Protein AF-A0A0F7TE91-F1 (afdb_monomer)

Solvent-accessible surface area (backbone atoms only — not comparable to full-atom values): 20669 Å² total; per-residue (Å²): 133,80,78,92,79,79,77,58,68,70,60,52,59,62,61,73,51,78,62,25,33,37,38,42,58,50,79,53,79,57,99,53,37,64,63,51,43,54,35,50,55,49,11,37,59,73,51,72,50,37,36,36,38,40,23,52,74,41,53,42,76,79,61,100,66,89,76,54,94,51,52,47,79,40,74,95,70,63,60,76,68,51,47,65,61,32,59,30,38,37,28,30,22,49,69,68,60,48,51,46,35,35,50,53,21,26,8,40,41,23,36,20,82,62,86,65,9,55,57,47,13,48,53,36,28,74,71,39,22,16,38,74,48,43,47,52,95,72,62,45,30,68,60,50,15,52,43,52,53,53,23,65,34,69,68,22,34,52,40,10,34,53,49,7,55,53,55,67,70,52,59,64,65,60,52,50,51,51,52,53,54,74,72,46,66,59,82,65,40,31,7,72,87,47,68,92,38,59,34,47,29,27,37,64,99,55,92,51,30,30,21,64,69,58,50,54,53,33,40,75,70,72,74,42,60,78,87,46,49,43,77,53,70,76,71,84,78,79,80,77,80,58,31,61,29,45,65,51,5,43,52,50,29,51,53,54,46,52,69,72,52,82,80,72,74,86,76,45,63,73,58,50,54,52,53,54,45,58,62,70,76,48,92,65,97,63,100,74,64,82,58,67,65,58,55,61,59,64,74,58,81,82,68,79,91,81,80,73,56,59,72,44,47,35,43,47,28,29,29,43,1,50,59,34,35,56,50,78,79,72,50,87,81,71,73,84,80,79,88,65,87,44,66,75,51,27,55,50,51,37,51,53,43,50,51,50,53,61,53,51,51,71,76,57,72,134

InterPro domains:
  IPR002213 UDP-glucuronosyl/UDP-glucosyltransferase [cd03784] (2-183)
  IPR010610 Erythromycin biosynthesis protein CIII-like, C-terminal domain [PF06722] (66-155)
  IPR050426 Glycosyltransferase 28 [PTHR48050] (3-188)

Foldseek 3Di:
DDDDDDDDPVVVVLLVDDAAEEEEAAQDADPDLPVVLVQQQLLCVLLVGAYEYECHNNNNPVDPDPRDPSYHYDYDDDLLVSLLSHQAYEYQQDPVNLLSNLLSLHQYAHAHADDCRQVSQVVCCVLLLFNHHHHNVRDGSNVSSVRVVSNNDPSNSVSSNVSSVVSVPDPPVVVVVVVVVVPDPLVLQAAPVHRPDGFFKDFAPDPGTHHPVRVVVCVVVVNDDPVRMDTRDSDDDPPCPAALALVSLLVVLVVVVVVVPPDDPPPVVVVVVVVVCVVVVDPDDDPDDPPVVVVVVVVVVPDDDPPDVSVFSSLQSSLVNLLNNVVVVPDPDRDDQDDDPDDVSSVVSSVVSVVVVVVVCVVDPD

Nearest PDB structures (foldseek):
  2iya-assembly2_B  TM=8.385E-01  e=4.483E-09  Streptomyces antibioticus
  3otg-assembly1_A  TM=8.453E-01  e=1.157E-08  Micromonospora echinospora
  7vm0-assembly1_A  TM=8.550E-01  e=1.808E-08  Bacillus subtilis
  3iaa-assembly1_A  TM=7.898E-01  e=4.414E-08  Micromonospora echinospora
  6kqw-assembly1_A  TM=8.738E-01  e=4.110E-07  Bacillus subtilis subsp. subtilis str. 168

Radius of gyration: 29.03 Å; Cα contacts (8 Å, |Δi|>4): 473; chains: 1; bounding box: 63×60×70 Å

Sequence (366 aa):
MSSPYTPPPELEEFLNGPPPIYIGFGSIIVDDPKKLTLLLLEAVNLAGVRAIISHGWGELGSEDFVIPPNVHFIGSCPHDWIFEKVSCVVHHGGAGTTAAAMACGKPSIIVPFFGDQPFWGEMIAEIGAGPKPIPFKKLTAPDLAAAIGAALEPDIKQRAKELGEQIRNESGVDAGVTSFHHHLEHSNLSCGIVSSLPAAWKIRGTGIQIGSCGVALLVNRGLLSTDKIELLRPQKYDLNIGPRDPFSGMVFAFIDSAAEIGGGLSHFGASTQGLFRSIFEKGSVHSGKRSAFASSMKGIGKASVNVVRAPIDIAFAFTQGLHNAPKLWGDQHVELPETVEGIPTGLKAASKDLEQLLASRKIYPA

Structure (mmCIF, N/CA/C/O backbone):
data_AF-A0A0F7TE91-F1
#
_entry.id   AF-A0A0F7TE91-F1
#
loop_
_atom_site.group_PDB
_atom_site.id
_atom_site.type_symbol
_atom_site.label_atom_id
_atom_site.label_alt_id
_atom_site.label_comp_id
_atom_site.label_asym_id
_atom_site.label_entity_id
_atom_site.label_seq_id
_atom_site.pdbx_PDB_ins_code
_atom_site.Cartn_x
_atom_site.Cartn_y
_atom_site.Cartn_z
_atom_site.occupancy
_atom_site.B_iso_or_equiv
_atom_site.auth_seq_id
_atom_site.auth_comp_id
_atom_site.auth_asym_id
_atom_site.auth_atom_id
_atom_site.pdbx_PDB_model_num
ATOM 1 N N . MET A 1 1 ? -4.850 -12.192 -11.591 1.00 42.28 1 MET A N 1
ATOM 2 C CA . MET A 1 1 ? -5.449 -12.882 -10.431 1.00 42.28 1 MET A CA 1
ATOM 3 C C . MET A 1 1 ? -4.362 -13.737 -9.814 1.00 42.28 1 MET A C 1
ATOM 5 O O . MET A 1 1 ? -3.742 -14.504 -10.542 1.00 42.28 1 MET A O 1
ATOM 9 N N . SER A 1 2 ? -4.042 -13.500 -8.545 1.00 48.12 2 SER A N 1
ATOM 10 C CA . SER A 1 2 ? -3.054 -14.272 -7.788 1.00 48.12 2 SER A CA 1
ATOM 11 C C . SER A 1 2 ? -3.476 -15.746 -7.683 1.00 48.12 2 SER A C 1
ATOM 13 O O . SER A 1 2 ? -4.648 -16.086 -7.856 1.00 48.12 2 SER A O 1
ATOM 15 N N . SER A 1 3 ? -2.503 -16.635 -7.467 1.00 56.75 3 SER A N 1
ATOM 16 C CA . SER A 1 3 ? -2.739 -18.063 -7.227 1.00 56.75 3 SER A CA 1
ATOM 17 C C . SER A 1 3 ? -3.749 -18.280 -6.090 1.00 56.75 3 SER A C 1
ATOM 19 O O . SER A 1 3 ? -3.777 -17.472 -5.160 1.00 56.75 3 SER A O 1
ATOM 21 N N . PRO A 1 4 ? -4.549 -19.364 -6.111 1.00 77.94 4 PRO A N 1
ATOM 22 C CA . PRO A 1 4 ? -5.506 -19.639 -5.045 1.00 77.94 4 PRO A CA 1
ATOM 23 C C . PRO A 1 4 ? -4.787 -19.733 -3.692 1.00 77.94 4 PRO A C 1
ATOM 25 O O . PRO A 1 4 ? -3.932 -20.594 -3.487 1.00 77.94 4 PRO A O 1
ATOM 28 N N . TYR A 1 5 ? -5.122 -18.821 -2.779 1.00 87.19 5 TYR A N 1
ATOM 29 C CA . TYR A 1 5 ? -4.623 -18.819 -1.408 1.00 87.19 5 TYR A CA 1
ATOM 30 C C . TYR A 1 5 ? -5.540 -19.663 -0.525 1.00 87.19 5 TYR A C 1
ATOM 32 O O . TYR A 1 5 ? -6.756 -19.476 -0.532 1.00 87.19 5 TYR A O 1
ATOM 40 N N . THR A 1 6 ? -4.951 -20.585 0.235 1.00 90.62 6 THR A N 1
ATOM 41 C CA . THR A 1 6 ? -5.671 -21.397 1.223 1.00 90.62 6 THR A CA 1
ATOM 42 C C . THR A 1 6 ? -5.363 -20.840 2.614 1.00 90.62 6 THR A C 1
ATOM 44 O O . THR A 1 6 ? -4.211 -20.944 3.041 1.00 90.62 6 THR A O 1
ATOM 47 N N . PRO A 1 7 ? -6.330 -20.209 3.306 1.00 91.25 7 PRO A N 1
ATOM 48 C CA . PRO A 1 7 ? -6.097 -19.686 4.646 1.00 91.25 7 PRO A CA 1
ATOM 49 C C . PRO A 1 7 ? -5.938 -20.822 5.669 1.00 91.25 7 PRO A C 1
ATOM 51 O O . PRO A 1 7 ? -6.533 -21.888 5.504 1.00 91.25 7 PRO A O 1
ATOM 54 N N . PRO A 1 8 ? -5.176 -20.607 6.754 1.00 92.19 8 PRO A N 1
ATOM 55 C CA . PRO A 1 8 ? -5.204 -21.501 7.907 1.00 92.19 8 PRO A CA 1
ATOM 56 C C . PRO A 1 8 ? -6.620 -21.584 8.512 1.00 92.19 8 PRO A C 1
ATOM 58 O O . PRO A 1 8 ? -7.306 -20.557 8.547 1.00 92.19 8 PRO A O 1
ATOM 61 N N . PRO A 1 9 ? -7.046 -22.745 9.051 1.00 93.94 9 PRO A N 1
ATOM 62 C CA . PRO A 1 9 ? -8.392 -22.917 9.610 1.00 93.94 9 PRO A CA 1
ATOM 63 C C . PRO A 1 9 ? -8.757 -21.891 10.691 1.00 93.94 9 PRO A C 1
ATOM 65 O O . PRO A 1 9 ? -9.880 -21.404 10.722 1.00 93.94 9 PRO A O 1
ATOM 68 N N . GLU A 1 10 ? -7.796 -21.509 11.535 1.00 93.00 10 GLU A N 1
ATOM 69 C CA . GLU A 1 10 ? -8.003 -20.529 12.612 1.00 93.00 10 GLU A CA 1
ATOM 70 C C . GLU A 1 10 ? -8.342 -19.129 12.074 1.00 93.00 10 GLU A C 1
ATOM 72 O O . GLU A 1 10 ? -9.191 -18.426 12.624 1.00 93.00 10 GLU A O 1
ATOM 77 N N . LEU A 1 11 ? -7.713 -18.732 10.961 1.00 94.69 11 LEU A N 1
ATOM 78 C CA . LEU A 1 11 ? -7.999 -17.464 10.293 1.00 94.69 11 LEU A CA 1
ATOM 79 C C . LEU A 1 11 ? -9.385 -17.500 9.643 1.00 94.69 11 LEU A C 1
ATOM 81 O O . LEU A 1 11 ? -10.128 -16.522 9.707 1.00 94.69 11 LEU A O 1
ATOM 85 N N . GLU A 1 12 ? -9.739 -18.621 9.018 1.00 93.94 12 GLU A N 1
ATOM 86 C CA . GLU A 1 12 ? -11.058 -18.808 8.415 1.00 93.94 12 GLU A CA 1
ATOM 87 C C . GLU A 1 12 ? -12.171 -18.774 9.473 1.00 93.94 12 GLU A C 1
ATOM 89 O O . GLU A 1 12 ? -13.159 -18.057 9.310 1.00 93.94 12 GLU A O 1
ATOM 94 N N . GLU A 1 13 ? -11.972 -19.450 10.607 1.00 95.00 13 GLU A N 1
ATOM 95 C CA . GLU A 1 13 ? -12.889 -19.408 11.745 1.00 95.00 13 GLU A CA 1
ATOM 96 C C . GLU A 1 13 ? -13.051 -17.983 12.290 1.00 95.00 13 GLU A C 1
ATOM 98 O O . GLU A 1 13 ? -14.176 -17.515 12.488 1.00 95.00 13 GLU A O 1
ATOM 103 N N . PHE A 1 14 ? -11.951 -17.242 12.453 1.00 96.25 14 PHE A N 1
ATOM 104 C CA . PHE A 1 14 ? -11.999 -15.853 12.905 1.00 96.25 14 PHE A CA 1
ATOM 105 C C . PHE A 1 14 ? -12.785 -14.950 11.936 1.00 96.25 14 PHE A C 1
ATOM 107 O O . PHE A 1 14 ? -13.567 -14.085 12.359 1.00 96.25 14 PHE A O 1
ATOM 114 N N . LEU A 1 15 ? -12.626 -15.162 10.629 1.00 96.19 15 LEU A N 1
ATOM 115 C CA . LEU A 1 15 ? -13.293 -14.391 9.578 1.00 96.19 15 LEU A CA 1
ATOM 116 C C . LEU A 1 15 ? -14.801 -14.670 9.460 1.00 96.19 15 LEU A C 1
ATOM 118 O O . LEU A 1 15 ? -15.504 -13.821 8.917 1.00 96.19 15 LEU A O 1
ATOM 122 N N . ASN A 1 16 ? -15.325 -15.763 10.028 1.00 94.31 16 ASN A N 1
ATOM 123 C CA . ASN A 1 16 ? -16.766 -16.069 10.019 1.00 94.31 16 ASN A CA 1
ATOM 124 C C . ASN A 1 16 ? -17.624 -15.116 10.878 1.00 94.31 16 ASN A C 1
ATOM 126 O O . ASN A 1 16 ? -18.849 -15.105 10.758 1.00 94.31 16 ASN A O 1
ATOM 130 N N . GLY A 1 17 ? -17.012 -14.319 11.758 1.00 93.88 17 GLY A N 1
ATOM 131 C CA . GLY A 1 17 ? -17.716 -13.283 12.527 1.00 93.88 17 GLY A CA 1
ATOM 132 C C . GLY A 1 17 ? -17.836 -11.921 11.806 1.00 93.88 17 GLY A C 1
ATOM 133 O O . GLY A 1 17 ? -17.535 -11.802 10.620 1.00 93.88 17 GLY A O 1
ATOM 134 N N . PRO A 1 18 ? -18.205 -10.839 12.526 1.00 95.75 18 PRO A N 1
ATOM 135 C CA . PRO A 1 18 ? -18.288 -9.483 11.962 1.0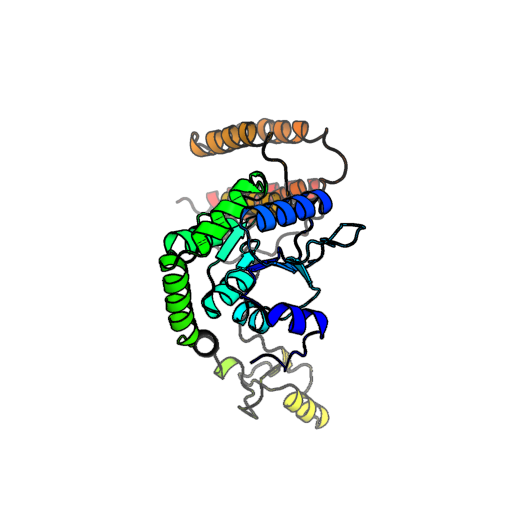0 95.75 18 PRO A CA 1
ATOM 136 C C . PRO A 1 18 ? -16.956 -8.989 11.361 1.00 95.75 18 PRO A C 1
ATOM 138 O O . PRO A 1 18 ? -15.942 -9.098 12.047 1.00 95.75 18 PRO A O 1
ATOM 141 N N . PRO A 1 19 ? -16.901 -8.408 10.150 1.00 97.19 19 PRO A N 1
ATOM 142 C CA . PRO A 1 19 ? -15.636 -8.100 9.470 1.00 97.19 19 PRO A CA 1
ATOM 143 C C . PRO A 1 19 ? -14.613 -7.370 10.366 1.00 97.19 19 PRO A C 1
ATOM 145 O O . PRO A 1 19 ? -14.941 -6.306 10.899 1.00 97.19 19 PRO A O 1
ATOM 148 N N . PRO A 1 20 ? -13.404 -7.928 10.578 1.00 98.31 20 PRO A N 1
ATOM 149 C CA . PRO A 1 20 ? -12.374 -7.278 11.382 1.00 98.31 20 PRO A CA 1
ATOM 150 C C . PRO A 1 20 ? -11.711 -6.133 10.607 1.00 98.31 20 PRO A C 1
ATOM 152 O O . PRO A 1 20 ? -11.866 -6.024 9.393 1.00 98.31 20 PRO A O 1
ATOM 155 N N . ILE A 1 21 ? -10.923 -5.305 11.288 1.00 98.50 21 ILE A N 1
ATOM 156 C CA . ILE A 1 21 ? -9.956 -4.401 10.652 1.00 98.50 21 ILE A CA 1
ATOM 157 C C . ILE A 1 21 ? -8.644 -5.145 10.383 1.00 98.50 21 ILE A C 1
ATOM 159 O O . ILE A 1 21 ? -8.313 -6.088 11.098 1.00 98.50 21 ILE A O 1
ATOM 163 N N . TYR A 1 22 ? -7.874 -4.719 9.387 1.00 98.38 22 TYR A N 1
ATOM 164 C CA . TYR A 1 22 ? -6.497 -5.184 9.193 1.00 98.38 22 TYR A CA 1
ATOM 165 C C . TYR A 1 22 ? -5.508 -4.165 9.756 1.00 98.38 22 TYR A C 1
ATOM 167 O O . TYR A 1 22 ? -5.682 -2.971 9.533 1.00 98.38 22 TYR A O 1
ATOM 175 N N . ILE A 1 23 ? -4.443 -4.620 10.413 1.00 97.25 23 ILE A N 1
ATOM 176 C CA . ILE A 1 23 ? -3.316 -3.788 10.839 1.00 97.25 23 ILE A CA 1
ATOM 177 C C . ILE A 1 23 ? -2.016 -4.434 10.360 1.00 97.25 23 ILE A C 1
ATOM 179 O O . ILE A 1 23 ? -1.704 -5.567 10.725 1.00 97.25 23 ILE A O 1
ATOM 183 N N . GLY A 1 24 ? -1.229 -3.709 9.564 1.00 93.31 24 GLY A N 1
ATOM 184 C CA . GLY A 1 24 ? 0.063 -4.202 9.095 1.00 93.31 24 GLY A CA 1
ATOM 185 C C . GLY A 1 24 ? 0.999 -3.100 8.611 1.00 93.31 24 GLY A C 1
ATOM 186 O O . GLY A 1 24 ? 0.684 -2.330 7.704 1.00 93.31 24 GLY A O 1
ATOM 187 N N . PHE A 1 25 ? 2.208 -3.065 9.170 1.00 90.06 25 PHE A N 1
ATOM 188 C CA . PHE A 1 25 ? 3.232 -2.074 8.821 1.00 90.06 25 PHE A CA 1
ATOM 189 C C . PHE A 1 25 ? 4.301 -2.610 7.854 1.00 90.06 25 PHE A C 1
ATOM 191 O O . PHE A 1 25 ? 5.269 -1.918 7.566 1.00 90.06 25 PHE A O 1
ATOM 198 N N . GLY A 1 26 ? 4.099 -3.797 7.272 1.00 78.56 26 GLY A N 1
ATOM 199 C CA . GLY A 1 26 ? 5.016 -4.384 6.289 1.00 78.56 26 GLY A CA 1
ATOM 200 C C . GLY A 1 26 ? 6.371 -4.764 6.894 1.00 78.56 26 GLY A C 1
ATOM 201 O O . GLY A 1 26 ? 6.442 -5.245 8.023 1.00 78.56 26 GLY A O 1
ATOM 202 N N . SER A 1 27 ? 7.450 -4.556 6.136 1.00 66.56 27 SER A N 1
ATOM 203 C CA . SER A 1 27 ? 8.827 -4.882 6.547 1.00 66.56 27 SER A CA 1
ATOM 204 C C . SER A 1 27 ? 9.496 -3.792 7.395 1.00 66.56 27 SER A C 1
ATOM 206 O O . SER A 1 27 ? 10.722 -3.723 7.451 1.00 66.56 27 SER A O 1
ATOM 208 N N . ILE A 1 28 ? 8.719 -2.902 8.017 1.00 69.31 28 ILE A N 1
ATOM 209 C CA . ILE A 1 28 ? 9.275 -1.838 8.853 1.00 69.31 28 ILE A CA 1
ATOM 210 C C . ILE A 1 28 ? 9.808 -2.442 10.151 1.00 69.31 28 ILE A C 1
ATOM 212 O O . ILE A 1 28 ? 9.070 -3.074 10.905 1.00 69.31 28 ILE A O 1
ATOM 216 N N . ILE A 1 29 ? 11.095 -2.212 10.404 1.00 70.25 29 ILE A N 1
ATOM 217 C CA . ILE A 1 29 ? 11.744 -2.541 11.670 1.00 70.25 29 ILE A CA 1
ATOM 218 C C . ILE A 1 29 ? 11.432 -1.411 12.647 1.00 70.25 29 ILE A C 1
ATOM 220 O O . ILE A 1 29 ? 11.657 -0.237 12.349 1.00 70.25 29 ILE A O 1
ATOM 224 N N . VAL A 1 30 ? 10.883 -1.775 13.800 1.00 73.38 30 VAL A N 1
ATOM 225 C CA . VAL A 1 30 ? 10.514 -0.845 14.867 1.00 73.38 30 VAL A CA 1
ATOM 226 C C . VAL A 1 30 ? 11.418 -1.110 16.062 1.00 73.38 30 VAL A C 1
ATOM 228 O O . VAL A 1 30 ? 11.644 -2.267 16.403 1.00 73.38 30 VAL A O 1
ATOM 231 N N . ASP A 1 31 ? 11.907 -0.048 16.704 1.00 77.50 31 ASP A N 1
ATOM 232 C CA . ASP A 1 31 ? 12.842 -0.155 17.835 1.00 77.50 31 ASP A CA 1
ATOM 233 C C . ASP A 1 31 ? 12.254 -0.933 19.028 1.00 77.50 31 ASP A C 1
ATOM 235 O O . ASP A 1 31 ? 12.970 -1.661 19.711 1.00 77.50 31 ASP A O 1
ATOM 239 N N . ASP A 1 32 ? 10.949 -0.777 19.282 1.00 83.12 32 ASP A N 1
ATOM 240 C CA . ASP A 1 32 ? 10.226 -1.437 20.375 1.00 83.12 32 ASP A CA 1
ATOM 241 C C . ASP A 1 32 ? 8.915 -2.077 19.864 1.00 83.12 32 ASP A C 1
ATOM 243 O O . ASP A 1 32 ? 7.843 -1.452 19.904 1.00 83.12 32 ASP A O 1
ATOM 247 N N . PRO A 1 33 ? 8.976 -3.322 19.351 1.00 83.62 33 PRO A N 1
ATOM 248 C CA . PRO A 1 33 ? 7.805 -4.024 18.827 1.00 83.62 33 PRO A CA 1
ATOM 249 C C . PRO A 1 33 ? 6.795 -4.384 19.926 1.00 83.62 33 PRO A C 1
ATOM 251 O O . PRO A 1 33 ? 5.596 -4.476 19.649 1.00 83.62 33 PRO A O 1
ATOM 254 N N . LYS A 1 34 ? 7.231 -4.523 21.188 1.00 84.75 34 LYS A N 1
ATOM 255 C CA . LYS A 1 34 ? 6.335 -4.816 22.319 1.00 84.75 34 LYS A CA 1
ATOM 256 C C . LYS A 1 34 ? 5.443 -3.627 22.620 1.00 84.75 34 LYS A C 1
ATOM 258 O O . LYS A 1 34 ? 4.226 -3.773 22.713 1.00 84.75 34 LYS A O 1
ATOM 263 N N . LYS A 1 35 ? 6.038 -2.438 22.732 1.00 88.31 35 LYS A N 1
ATOM 264 C CA . LYS A 1 35 ? 5.293 -1.199 22.965 1.00 88.31 35 LYS A CA 1
ATOM 265 C C . LYS A 1 35 ? 4.299 -0.933 21.842 1.00 88.31 35 LYS A C 1
ATOM 267 O O . LYS A 1 35 ? 3.172 -0.531 22.123 1.00 88.31 35 LYS A O 1
ATOM 272 N N . LEU A 1 36 ? 4.691 -1.186 20.592 1.00 90.31 36 LEU A N 1
ATOM 273 C CA . LEU A 1 36 ? 3.768 -1.086 19.466 1.00 90.31 36 LEU A CA 1
ATOM 274 C C . LEU A 1 36 ? 2.628 -2.101 19.596 1.00 90.31 36 LEU A C 1
ATOM 276 O O . LEU A 1 36 ? 1.472 -1.711 19.500 1.00 90.31 36 LEU A O 1
ATOM 280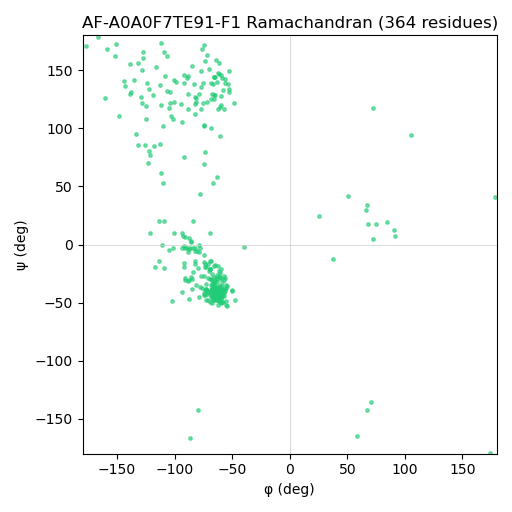 N N . THR A 1 37 ? 2.928 -3.368 19.885 1.00 90.31 37 THR A N 1
ATOM 281 C CA . THR A 1 37 ? 1.907 -4.412 20.069 1.00 90.31 37 THR A CA 1
ATOM 282 C C . THR A 1 37 ? 0.893 -4.021 21.147 1.00 90.31 37 THR A C 1
ATOM 284 O O . THR A 1 37 ? -0.306 -4.045 20.885 1.00 90.31 37 THR A O 1
ATOM 287 N N . LEU A 1 38 ? 1.348 -3.572 22.322 1.00 91.56 38 LEU A N 1
ATOM 288 C CA . LEU A 1 38 ? 0.465 -3.122 23.406 1.00 91.56 38 LEU A CA 1
ATOM 289 C C . LEU A 1 38 ? -0.414 -1.936 22.990 1.00 91.56 38 LEU A C 1
ATOM 291 O O . LEU A 1 38 ? -1.612 -1.947 23.259 1.00 91.56 38 LEU A O 1
ATOM 295 N N . LEU A 1 39 ? 0.157 -0.957 22.281 1.00 94.88 39 LEU A N 1
ATOM 296 C CA . LEU A 1 39 ? -0.587 0.185 21.749 1.00 94.88 39 LEU A CA 1
ATOM 297 C C . LEU A 1 39 ? -1.685 -0.266 20.779 1.00 94.88 39 LEU A C 1
ATOM 299 O O . LEU A 1 39 ? -2.807 0.231 20.854 1.00 94.88 39 LEU A O 1
ATOM 303 N N . LEU A 1 40 ? -1.382 -1.204 19.875 1.00 95.25 40 LEU A N 1
ATOM 304 C CA . LEU A 1 40 ? -2.361 -1.730 18.921 1.00 95.25 40 LEU A CA 1
ATOM 305 C C . LEU A 1 40 ? -3.493 -2.477 19.633 1.00 95.25 40 LEU A C 1
ATOM 307 O O . LEU A 1 40 ? -4.658 -2.242 19.322 1.00 95.25 40 LEU A O 1
ATOM 311 N N . LEU A 1 41 ? -3.164 -3.343 20.595 1.00 94.94 41 LEU A N 1
ATOM 312 C CA . LEU A 1 41 ? -4.159 -4.078 21.381 1.00 94.94 41 LEU A CA 1
ATOM 313 C C . LEU A 1 41 ? -5.070 -3.120 22.162 1.00 94.94 41 LEU A C 1
ATOM 315 O O . LEU A 1 41 ? -6.290 -3.286 22.158 1.00 94.94 41 LEU A O 1
ATOM 319 N N . GLU A 1 42 ? -4.495 -2.086 22.779 1.00 96.31 42 GLU A N 1
ATOM 320 C CA . GLU A 1 42 ? -5.246 -1.049 23.488 1.00 96.31 42 GLU A CA 1
ATOM 321 C C . GLU A 1 42 ? -6.157 -0.261 22.536 1.00 96.31 42 GLU A C 1
ATOM 323 O O . GLU A 1 42 ? -7.339 -0.089 22.826 1.00 96.31 42 GLU A O 1
ATOM 328 N N . ALA A 1 43 ? -5.654 0.157 21.371 1.00 97.94 43 ALA A N 1
ATOM 329 C CA . ALA A 1 43 ? -6.439 0.889 20.377 1.00 97.94 43 ALA A CA 1
ATOM 330 C C . ALA A 1 43 ? -7.625 0.068 19.852 1.00 97.94 43 ALA A C 1
ATOM 332 O O . ALA A 1 43 ? -8.735 0.586 19.726 1.00 97.94 43 ALA A O 1
ATOM 333 N N . VAL A 1 44 ? -7.406 -1.220 19.572 1.00 97.44 44 VAL A N 1
ATOM 334 C CA . VAL A 1 44 ? -8.455 -2.145 19.120 1.00 97.44 44 VAL A CA 1
ATOM 335 C C . VAL A 1 44 ? -9.524 -2.323 20.197 1.00 97.44 44 VAL A C 1
ATOM 337 O O . VAL A 1 44 ? -10.716 -2.299 19.886 1.00 97.44 44 VAL A O 1
ATOM 340 N N . ASN A 1 45 ? -9.110 -2.452 21.460 1.00 96.62 45 ASN A N 1
ATOM 341 C CA . ASN A 1 45 ? -10.029 -2.534 22.589 1.00 96.62 45 ASN A CA 1
ATOM 342 C C . ASN A 1 45 ? -10.848 -1.242 22.758 1.00 96.62 45 ASN A C 1
ATOM 344 O O . ASN A 1 45 ? -12.067 -1.308 22.883 1.00 96.62 45 ASN A O 1
ATOM 348 N N . LEU A 1 46 ? -10.204 -0.071 22.695 1.00 98.19 46 LEU A N 1
ATOM 349 C CA . LEU A 1 46 ? -10.871 1.235 22.776 1.00 98.19 46 LEU A CA 1
ATOM 350 C C . LEU A 1 46 ? -11.859 1.462 21.624 1.00 98.19 46 LEU A C 1
ATOM 352 O O . LEU A 1 46 ? -12.932 2.021 21.839 1.00 98.19 46 LEU A O 1
ATOM 356 N N . ALA A 1 47 ? -11.518 1.016 20.415 1.00 97.75 47 ALA A N 1
ATOM 357 C CA . ALA A 1 47 ? -12.395 1.104 19.251 1.00 97.75 47 ALA A CA 1
ATOM 358 C C . ALA A 1 47 ? -13.556 0.092 19.290 1.00 97.75 47 ALA A C 1
ATOM 360 O O . ALA A 1 47 ? -14.519 0.245 18.541 1.00 97.75 47 ALA A O 1
ATOM 361 N N . GLY A 1 48 ? -13.476 -0.949 20.129 1.00 97.12 48 GLY A N 1
ATOM 362 C CA . GLY A 1 48 ? -14.504 -1.986 20.231 1.00 97.12 48 GLY A CA 1
ATOM 363 C C . GLY A 1 48 ? -14.644 -2.839 18.965 1.00 97.12 48 GLY A C 1
ATOM 364 O O . GLY A 1 48 ? -15.737 -3.315 18.659 1.00 97.12 48 GLY A O 1
ATOM 365 N N . VAL A 1 49 ? -13.557 -3.017 18.207 1.00 97.62 49 VAL A N 1
ATOM 366 C CA . VAL A 1 49 ? -13.554 -3.751 16.930 1.00 97.62 49 VAL A CA 1
ATOM 367 C C . VAL A 1 49 ? -12.822 -5.086 17.039 1.00 97.62 49 VAL A C 1
ATOM 369 O O . VAL A 1 49 ? -12.080 -5.341 17.989 1.00 97.62 49 VAL A O 1
ATOM 372 N N . ARG A 1 50 ? -13.014 -5.950 16.038 1.00 98.19 50 ARG A N 1
ATOM 373 C CA . ARG A 1 50 ? -12.147 -7.114 15.820 1.00 98.19 50 ARG A CA 1
ATOM 374 C C . ARG A 1 50 ? -10.978 -6.712 14.929 1.00 98.19 50 ARG A C 1
ATOM 376 O O . ARG A 1 50 ? -11.179 -5.908 14.021 1.00 98.19 50 ARG A O 1
ATOM 383 N N . ALA A 1 51 ? -9.790 -7.265 15.148 1.00 98.06 51 ALA A N 1
ATOM 384 C CA . ALA A 1 51 ? -8.603 -6.919 14.373 1.00 98.06 51 ALA A CA 1
ATOM 385 C C . ALA A 1 51 ? -7.792 -8.144 13.956 1.00 98.06 51 ALA A C 1
ATOM 387 O O . ALA A 1 51 ? -7.612 -9.088 14.721 1.00 98.06 51 ALA A O 1
ATOM 388 N N . ILE A 1 52 ? -7.266 -8.081 12.740 1.00 97.25 52 ILE A N 1
ATOM 389 C CA . ILE A 1 52 ? -6.223 -8.960 12.236 1.00 97.25 52 ILE A CA 1
ATOM 390 C C . ILE A 1 52 ? -4.924 -8.167 12.235 1.00 97.25 52 ILE A C 1
ATOM 392 O O . ILE A 1 52 ? -4.852 -7.120 11.591 1.00 97.25 52 ILE A O 1
ATOM 396 N N . ILE A 1 53 ? -3.907 -8.654 12.941 1.00 94.62 53 ILE A N 1
ATOM 397 C CA . ILE A 1 53 ? -2.603 -7.990 13.036 1.00 94.62 53 ILE A CA 1
ATOM 398 C C . ILE A 1 53 ? -1.567 -8.843 12.306 1.00 94.62 53 ILE A C 1
ATOM 400 O O . ILE A 1 53 ? -1.344 -10.002 12.650 1.00 94.62 53 ILE A O 1
ATOM 404 N N . SER A 1 54 ? -0.931 -8.288 11.277 1.00 90.94 54 SER A N 1
ATOM 405 C CA . SER A 1 54 ? 0.184 -8.960 10.610 1.00 90.94 54 SER A CA 1
ATOM 406 C C . SER A 1 54 ? 1.458 -8.805 11.437 1.00 90.94 54 SER A C 1
ATOM 408 O O . SER A 1 54 ? 1.830 -7.681 11.779 1.00 90.94 54 SER A O 1
ATOM 410 N N . HIS A 1 55 ? 2.152 -9.916 11.710 1.00 77.62 55 HIS A N 1
ATOM 411 C CA . HIS A 1 55 ? 3.415 -9.916 12.463 1.00 77.62 55 HIS A CA 1
ATOM 412 C C . HIS A 1 55 ? 4.489 -9.018 11.814 1.00 77.62 55 HIS A C 1
ATOM 414 O O . HIS A 1 55 ? 5.325 -8.439 12.510 1.00 77.62 55 HIS A O 1
ATOM 420 N N . GLY A 1 56 ? 4.466 -8.881 10.480 1.00 62.47 56 GLY A N 1
ATOM 421 C CA . GLY A 1 56 ? 5.517 -8.201 9.717 1.00 62.47 56 GLY A CA 1
ATOM 422 C C . GLY A 1 56 ? 6.903 -8.839 9.913 1.00 62.47 56 GLY A C 1
ATOM 423 O O . GLY A 1 56 ? 7.023 -9.956 10.407 1.00 62.47 56 GLY A O 1
ATOM 424 N N . TRP A 1 57 ? 7.966 -8.122 9.529 1.00 49.09 57 TRP A N 1
ATOM 425 C CA . TRP A 1 57 ? 9.361 -8.518 9.823 1.00 49.09 57 TRP A CA 1
ATOM 426 C C . TRP A 1 57 ? 9.811 -8.116 11.241 1.00 49.09 57 TRP A C 1
ATOM 428 O O . TRP A 1 57 ? 10.917 -8.449 11.649 1.00 49.09 57 TRP A O 1
ATOM 438 N N . GLY A 1 58 ? 8.971 -7.381 11.977 1.00 49.75 58 GLY A N 1
ATOM 439 C CA . GLY A 1 58 ? 9.246 -6.903 13.335 1.00 49.75 58 GLY A CA 1
ATOM 440 C C . GLY A 1 58 ? 8.733 -7.820 14.447 1.00 49.75 58 GLY A C 1
ATOM 441 O O . GLY A 1 58 ? 8.706 -7.385 15.593 1.00 49.75 58 GLY A O 1
ATOM 442 N N . GLU A 1 59 ? 8.286 -9.036 14.109 1.00 58.91 59 GLU A N 1
ATOM 443 C CA . GLU A 1 59 ? 7.797 -10.051 15.055 1.00 58.91 59 GLU A CA 1
ATOM 444 C C . GLU A 1 59 ? 6.727 -9.537 16.044 1.00 58.91 59 GLU A C 1
ATOM 446 O O . GLU A 1 59 ? 6.741 -9.853 17.233 1.00 58.91 59 GLU A O 1
ATOM 451 N N . LEU A 1 60 ? 5.767 -8.733 15.572 1.00 57.56 60 LEU A N 1
ATOM 452 C CA . LEU A 1 60 ? 4.669 -8.270 16.430 1.00 57.56 60 LEU A CA 1
ATOM 453 C C . LEU A 1 60 ? 3.873 -9.472 16.954 1.00 57.56 60 LEU A C 1
ATOM 455 O O . LEU A 1 60 ? 3.281 -10.193 16.159 1.00 57.56 60 LEU A O 1
ATOM 459 N N . GLY A 1 61 ? 3.840 -9.666 18.275 1.00 55.84 61 GLY A N 1
ATOM 460 C CA . GLY A 1 61 ? 3.130 -10.782 18.909 1.00 55.84 61 GLY A CA 1
ATOM 461 C C . GLY A 1 61 ? 3.947 -12.065 19.134 1.00 55.84 61 GLY A C 1
ATOM 462 O O . GLY A 1 61 ? 3.345 -13.078 19.466 1.00 55.84 61 GLY A O 1
ATOM 463 N N . SER A 1 62 ? 5.282 -12.049 18.999 1.00 59.38 62 SER A N 1
ATOM 464 C CA . SER A 1 62 ? 6.142 -13.233 19.225 1.00 59.38 62 SER A CA 1
ATOM 465 C C . SER A 1 62 ? 6.454 -13.573 20.695 1.00 59.38 62 SER A C 1
ATOM 467 O O . SER A 1 62 ? 7.137 -14.562 20.956 1.00 59.38 62 SER A O 1
ATOM 469 N N . GLU A 1 63 ? 5.953 -12.797 21.663 1.00 60.62 63 GLU A N 1
ATOM 470 C CA . GLU A 1 63 ? 6.152 -13.038 23.104 1.00 60.62 63 GLU A CA 1
ATOM 471 C C . GLU A 1 63 ? 4.855 -13.435 23.832 1.00 60.62 63 GLU A C 1
ATOM 473 O O . GLU A 1 63 ? 3.779 -13.373 23.240 1.00 60.62 63 GLU A O 1
ATOM 478 N N . ASP A 1 64 ? 4.956 -13.804 25.122 1.00 66.25 64 ASP A N 1
ATOM 479 C CA . ASP A 1 64 ? 3.868 -14.222 26.033 1.00 66.25 64 ASP A CA 1
ATOM 480 C C . ASP A 1 64 ? 2.820 -13.112 26.307 1.00 66.25 64 ASP A C 1
ATOM 482 O O . ASP A 1 64 ? 2.582 -12.693 27.444 1.00 66.25 64 ASP A O 1
ATOM 486 N N . PHE A 1 65 ? 2.177 -12.593 25.266 1.00 73.94 65 PHE A N 1
ATOM 487 C CA . PHE A 1 65 ? 1.043 -11.690 25.384 1.00 73.94 65 PHE A CA 1
ATOM 488 C C . PHE A 1 65 ? -0.242 -12.491 25.591 1.00 73.94 65 PHE A C 1
ATOM 490 O O . PHE A 1 65 ? -0.511 -13.474 24.901 1.00 73.94 65 PHE A O 1
ATOM 497 N N . VAL A 1 66 ? -1.100 -12.020 26.496 1.00 81.00 66 V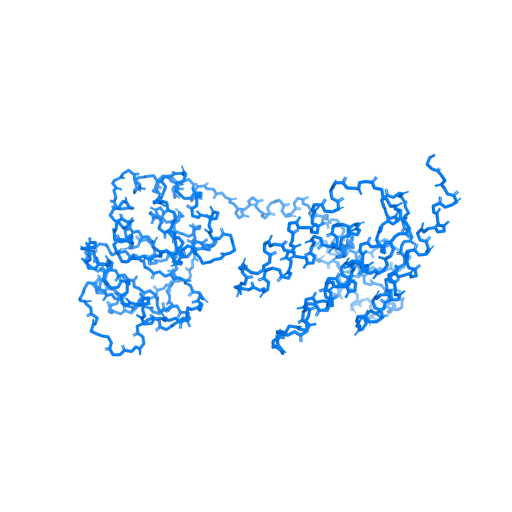AL A N 1
ATOM 498 C CA . VAL A 1 66 ? -2.490 -12.483 26.541 1.00 81.00 66 VAL A CA 1
ATOM 499 C C . VAL A 1 66 ? -3.226 -11.833 25.374 1.00 81.00 66 VAL A C 1
ATOM 501 O O . VAL A 1 66 ? -3.560 -10.649 25.427 1.00 81.00 66 VAL A O 1
ATOM 504 N N . ILE A 1 67 ? -3.438 -12.598 24.304 1.00 86.19 67 ILE A N 1
ATOM 505 C CA . ILE A 1 67 ? -4.116 -12.122 23.096 1.00 86.19 67 ILE A CA 1
ATOM 506 C C . ILE A 1 67 ? -5.628 -12.038 23.370 1.00 86.19 67 ILE A C 1
ATOM 508 O O . ILE A 1 67 ? -6.242 -13.051 23.720 1.00 86.19 67 ILE A O 1
ATOM 512 N N . PRO A 1 68 ? -6.257 -10.856 23.224 1.00 90.50 68 PRO A N 1
ATOM 513 C CA . PRO A 1 68 ? -7.703 -10.715 23.358 1.00 90.50 68 PRO A CA 1
ATOM 514 C C . PRO A 1 68 ? -8.462 -11.538 22.301 1.00 90.50 68 PRO A C 1
ATOM 516 O O . PRO A 1 68 ? -8.012 -11.618 21.160 1.00 90.50 68 PRO A O 1
ATOM 519 N N . PRO A 1 69 ? -9.658 -12.076 22.606 1.00 92.38 69 PRO A N 1
ATOM 520 C CA . PRO A 1 69 ? -10.414 -12.923 21.672 1.00 92.38 69 PRO A CA 1
ATOM 521 C C . PRO A 1 69 ? -10.887 -12.188 20.405 1.00 92.38 69 PRO A C 1
ATOM 523 O O . PRO A 1 69 ? -11.256 -12.816 19.416 1.00 92.38 69 PRO A O 1
ATOM 526 N N . ASN A 1 70 ? -10.899 -10.852 20.418 1.00 94.94 70 ASN A N 1
ATOM 527 C CA . ASN A 1 70 ? -11.202 -10.014 19.261 1.00 94.94 70 ASN A CA 1
ATOM 528 C C . ASN A 1 70 ? -9.968 -9.707 18.392 1.00 94.94 70 ASN A C 1
ATOM 530 O O . ASN A 1 70 ? -10.092 -8.934 17.443 1.00 94.94 70 ASN A O 1
ATOM 534 N N . VAL A 1 71 ? -8.801 -10.287 18.681 1.00 95.75 71 VAL A N 1
ATOM 535 C CA . VAL A 1 71 ? -7.562 -10.089 17.921 1.00 95.75 71 VAL A CA 1
ATOM 536 C C . VAL A 1 71 ? -7.041 -11.425 17.405 1.00 95.75 71 VAL A C 1
ATOM 538 O O . VAL A 1 71 ? -6.954 -12.395 18.151 1.00 95.75 71 VAL A O 1
ATOM 541 N N . HIS A 1 72 ? -6.655 -11.463 16.133 1.00 94.88 72 HIS A N 1
ATOM 542 C CA . HIS A 1 72 ? -6.004 -12.619 15.525 1.00 94.88 72 HIS A CA 1
ATOM 543 C C . HIS A 1 72 ? -4.724 -12.187 14.808 1.00 94.88 72 HIS A C 1
ATOM 545 O O . HIS A 1 72 ? -4.739 -11.275 13.980 1.00 94.88 72 HIS A O 1
ATOM 551 N N . PHE A 1 73 ? -3.602 -12.825 15.131 1.00 92.69 73 PHE A N 1
ATOM 552 C CA . PHE A 1 73 ? -2.322 -12.524 14.499 1.00 92.69 73 PHE A CA 1
ATOM 553 C C . PHE A 1 73 ? -2.089 -13.425 13.289 1.00 92.69 73 PHE A C 1
ATOM 555 O O . PHE A 1 73 ? -2.346 -14.623 13.345 1.00 92.69 73 PHE A O 1
ATOM 562 N N . ILE A 1 74 ? -1.565 -12.864 12.198 1.00 91.25 74 ILE A N 1
ATOM 563 C CA . ILE A 1 74 ? -1.290 -13.617 10.967 1.00 91.25 74 ILE A CA 1
ATOM 564 C C . ILE A 1 74 ? 0.136 -13.414 10.470 1.00 91.25 74 ILE A C 1
ATOM 566 O O . ILE A 1 74 ? 0.745 -12.360 10.669 1.00 91.25 74 ILE A O 1
ATOM 570 N N . GLY A 1 75 ? 0.672 -14.437 9.810 1.00 86.06 75 GLY A N 1
ATOM 571 C CA . GLY A 1 75 ? 1.929 -14.352 9.072 1.00 86.06 75 GLY A CA 1
ATOM 572 C C . GLY A 1 75 ? 1.746 -13.707 7.695 1.00 86.06 75 GLY A C 1
ATOM 573 O O . GLY A 1 75 ? 0.967 -12.769 7.513 1.00 86.06 75 GLY A O 1
ATOM 574 N N . SER A 1 76 ? 2.472 -14.225 6.703 1.00 84.56 76 SER A N 1
ATOM 575 C CA . SER A 1 76 ? 2.319 -13.797 5.312 1.00 84.56 76 SER A CA 1
ATOM 576 C C . SER A 1 76 ? 0.934 -14.175 4.779 1.00 84.56 76 SER A C 1
ATOM 578 O O . SER A 1 76 ? 0.542 -15.338 4.834 1.00 84.56 76 SER A O 1
ATOM 580 N N . CYS A 1 77 ? 0.202 -13.192 4.257 1.00 89.38 77 CYS A N 1
ATOM 581 C CA . CYS A 1 77 ? -1.098 -13.375 3.623 1.00 89.38 77 CYS A CA 1
ATOM 582 C C . CYS A 1 77 ? -1.214 -12.409 2.432 1.00 89.38 77 CYS A C 1
ATOM 584 O O . CYS A 1 77 ? -0.853 -11.237 2.583 1.00 89.38 77 CYS A O 1
ATOM 586 N N . PRO A 1 78 ? -1.718 -12.843 1.262 1.00 91.44 78 PRO A N 1
ATOM 587 C CA . PRO A 1 78 ? -1.921 -11.954 0.123 1.00 91.44 78 PRO A CA 1
ATOM 588 C C . PRO A 1 78 ? -2.888 -10.811 0.463 1.00 91.44 78 PRO A C 1
ATOM 590 O O . PRO A 1 78 ? -3.989 -11.048 0.969 1.00 91.44 78 PRO A O 1
ATOM 593 N N . HIS A 1 79 ? -2.465 -9.569 0.207 1.00 92.25 79 HIS A N 1
ATOM 594 C CA . HIS A 1 79 ? -3.250 -8.368 0.513 1.00 92.25 79 HIS A CA 1
ATOM 595 C C . HIS A 1 79 ? -4.551 -8.297 -0.292 1.00 92.25 79 HIS A C 1
ATOM 597 O O . HIS A 1 79 ? -5.587 -7.948 0.261 1.00 92.25 79 HIS A O 1
ATOM 603 N N . ASP A 1 80 ? -4.512 -8.680 -1.567 1.00 87.94 80 ASP A N 1
ATOM 604 C CA . ASP A 1 80 ? -5.689 -8.777 -2.434 1.00 87.94 80 ASP A CA 1
ATOM 605 C C . ASP A 1 80 ? -6.739 -9.753 -1.883 1.00 87.94 80 ASP A C 1
ATOM 607 O O . ASP A 1 80 ? -7.929 -9.478 -1.959 1.00 87.94 80 ASP A O 1
ATOM 611 N N . TRP A 1 81 ? -6.318 -10.846 -1.244 1.00 93.94 81 TRP A N 1
ATOM 612 C CA . TRP A 1 81 ? -7.242 -11.803 -0.636 1.00 93.94 81 TRP A CA 1
ATOM 613 C C . TRP A 1 81 ? -7.799 -11.345 0.718 1.00 93.94 81 TRP A C 1
ATOM 615 O O . TRP A 1 81 ? -8.997 -11.507 0.981 1.00 93.94 81 TRP A O 1
ATOM 625 N N . ILE A 1 82 ? -6.950 -10.826 1.612 1.00 95.62 82 ILE A N 1
ATOM 626 C CA . ILE A 1 82 ? -7.377 -10.473 2.977 1.00 95.62 82 ILE A CA 1
ATOM 627 C C . ILE A 1 82 ? -8.136 -9.149 3.011 1.00 95.62 82 ILE A C 1
ATOM 629 O O . ILE A 1 82 ? -9.110 -9.030 3.754 1.00 95.62 82 ILE A O 1
ATOM 633 N N . PHE A 1 83 ? -7.755 -8.167 2.188 1.00 96.81 83 PHE A N 1
ATOM 634 C CA . PHE A 1 83 ? -8.395 -6.853 2.211 1.00 96.81 83 PHE A CA 1
ATOM 635 C C . PHE A 1 83 ? -9.862 -6.922 1.799 1.00 96.81 83 PHE A C 1
ATOM 637 O O . PHE A 1 83 ? -10.683 -6.204 2.364 1.00 96.81 83 PHE A O 1
ATOM 644 N N . GLU A 1 84 ? -10.245 -7.850 0.923 1.00 95.38 84 GLU A N 1
ATOM 645 C CA . GLU A 1 84 ? -11.651 -8.107 0.597 1.00 95.38 84 GLU A CA 1
ATOM 646 C C . GLU A 1 84 ? -12.507 -8.443 1.831 1.00 95.38 84 GLU A C 1
ATOM 648 O O . GLU A 1 84 ? -13.689 -8.093 1.865 1.00 95.38 84 GLU A O 1
ATOM 653 N N . LYS A 1 85 ? -11.909 -9.038 2.871 1.00 96.69 85 LYS A N 1
ATOM 654 C CA . LYS A 1 85 ? -12.596 -9.624 4.036 1.00 96.69 85 LYS A CA 1
ATOM 655 C C . LYS A 1 85 ? -12.574 -8.738 5.284 1.00 96.69 85 LYS A C 1
ATOM 657 O O . LYS A 1 85 ? -13.187 -9.087 6.289 1.00 96.69 85 LYS A O 1
ATOM 662 N N . VAL A 1 86 ? -11.905 -7.587 5.221 1.00 98.25 86 VAL A N 1
ATOM 663 C CA . VAL A 1 86 ? -11.818 -6.625 6.334 1.00 98.25 86 VAL A CA 1
ATOM 664 C C . VAL A 1 86 ? -12.672 -5.383 6.093 1.00 98.25 86 VAL A C 1
ATOM 666 O O . VAL A 1 86 ? -13.081 -5.098 4.962 1.00 98.25 86 VAL A O 1
ATOM 669 N N . SER A 1 87 ? -12.962 -4.637 7.160 1.00 97.94 87 SER A N 1
ATOM 670 C CA . SER A 1 87 ? -13.760 -3.407 7.116 1.00 97.94 87 SER A CA 1
ATOM 671 C C . SER A 1 87 ? -12.943 -2.142 6.840 1.00 97.94 87 SER A C 1
ATOM 673 O O . SER A 1 87 ? -13.479 -1.205 6.256 1.00 97.94 87 SER A O 1
ATOM 675 N N . CYS A 1 88 ? -11.676 -2.102 7.256 1.00 98.12 88 CYS A N 1
ATOM 676 C CA . CYS A 1 88 ? -10.704 -1.055 6.927 1.00 98.12 88 CYS A CA 1
ATOM 677 C C . CYS A 1 88 ? -9.270 -1.583 7.116 1.00 98.12 88 CYS A C 1
ATOM 679 O O . CYS A 1 88 ? -9.071 -2.670 7.672 1.00 98.12 88 CYS A O 1
ATOM 681 N N . VAL A 1 89 ? -8.282 -0.827 6.636 1.00 98.50 89 VAL A N 1
ATOM 682 C CA . VAL A 1 89 ? -6.863 -1.206 6.633 1.00 98.50 89 VAL A CA 1
ATOM 683 C C . VAL A 1 89 ? -6.035 -0.126 7.330 1.00 98.50 89 VAL A C 1
ATOM 685 O O . VAL A 1 89 ? -5.974 1.011 6.875 1.00 98.50 89 VAL A O 1
ATOM 688 N N . VAL A 1 90 ? -5.344 -0.477 8.410 1.00 98.38 90 VAL A N 1
ATOM 689 C CA . VAL A 1 90 ? -4.303 0.343 9.038 1.00 98.38 90 VAL A CA 1
ATOM 690 C C . VAL A 1 90 ? -2.956 -0.101 8.486 1.00 98.38 90 VAL A C 1
ATOM 692 O O . VAL A 1 90 ? -2.575 -1.267 8.621 1.00 98.38 90 VAL A O 1
ATOM 695 N N . HIS A 1 91 ? -2.218 0.812 7.862 1.00 96.75 91 HIS A N 1
ATOM 696 C CA . HIS A 1 91 ? -0.906 0.493 7.308 1.00 96.75 91 HIS A CA 1
ATOM 697 C C . HIS A 1 91 ? 0.033 1.694 7.280 1.00 96.75 91 HIS A C 1
ATOM 699 O O . HIS A 1 91 ? -0.339 2.831 7.548 1.00 96.75 91 HIS A O 1
ATOM 705 N N . HIS A 1 92 ? 1.290 1.434 6.937 1.00 94.19 92 HIS A N 1
ATOM 706 C CA . HIS A 1 92 ? 2.347 2.440 6.937 1.00 94.19 92 HIS A CA 1
ATOM 707 C C . HIS A 1 92 ? 2.274 3.444 5.777 1.00 94.19 92 HIS A C 1
ATOM 709 O O . HIS A 1 92 ? 3.037 4.394 5.766 1.00 94.19 92 HIS A O 1
ATOM 715 N N . GLY A 1 93 ? 1.401 3.237 4.786 1.00 94.00 93 GLY A N 1
ATOM 716 C CA . GLY A 1 93 ? 1.304 4.107 3.605 1.00 94.00 93 GLY A CA 1
ATOM 717 C C . GLY A 1 93 ? 2.271 3.812 2.456 1.00 94.00 93 GLY A C 1
ATOM 718 O O . GLY A 1 93 ? 2.493 4.691 1.636 1.00 94.00 93 GLY A O 1
ATOM 719 N N . GLY A 1 94 ? 2.860 2.615 2.360 1.00 90.00 94 GLY A N 1
ATOM 720 C CA . GLY A 1 94 ? 3.653 2.247 1.180 1.00 90.00 94 GLY A CA 1
ATOM 721 C C . GLY A 1 94 ? 2.783 2.127 -0.076 1.00 90.00 94 GLY A C 1
ATOM 722 O O . GLY A 1 94 ? 1.704 1.534 -0.010 1.00 90.00 94 GLY A O 1
ATOM 723 N N . ALA A 1 95 ? 3.271 2.638 -1.214 1.00 90.31 95 ALA A N 1
ATOM 724 C CA . ALA A 1 95 ? 2.511 2.780 -2.463 1.00 90.31 95 ALA A CA 1
ATOM 725 C C . ALA A 1 95 ? 1.726 1.518 -2.871 1.00 90.31 95 ALA A C 1
ATOM 727 O O . ALA A 1 95 ? 0.533 1.594 -3.154 1.00 90.31 95 ALA A O 1
ATOM 728 N N . GLY A 1 96 ? 2.364 0.341 -2.839 1.00 90.88 96 GLY A N 1
ATOM 729 C CA . GLY A 1 96 ? 1.715 -0.924 -3.204 1.00 90.88 96 GLY A CA 1
ATOM 730 C C . GLY A 1 96 ? 0.587 -1.337 -2.252 1.00 90.88 96 GLY A C 1
ATOM 731 O O . GLY A 1 96 ? -0.467 -1.780 -2.700 1.00 90.88 96 GLY A O 1
ATOM 732 N N . THR A 1 97 ? 0.770 -1.155 -0.942 1.00 93.31 97 THR A N 1
ATOM 733 C CA . THR A 1 97 ? -0.263 -1.473 0.060 1.00 93.31 97 THR A CA 1
ATOM 734 C C . THR A 1 97 ? -1.423 -0.485 -0.014 1.00 93.31 97 THR A C 1
ATOM 736 O O . THR A 1 97 ? -2.575 -0.907 0.043 1.00 93.31 97 THR A O 1
ATOM 739 N N . THR A 1 98 ? -1.129 0.809 -0.198 1.00 95.19 98 THR A N 1
ATOM 740 C CA . THR A 1 98 ? -2.143 1.850 -0.420 1.00 95.19 98 THR A CA 1
ATOM 741 C C . THR A 1 98 ? -2.974 1.531 -1.660 1.00 95.19 98 THR A C 1
ATOM 743 O O . THR A 1 98 ? -4.200 1.488 -1.584 1.00 95.19 98 THR A O 1
ATOM 746 N N . ALA A 1 99 ? -2.317 1.224 -2.783 1.00 93.56 99 ALA A N 1
ATOM 747 C CA . ALA A 1 99 ? -2.990 0.856 -4.023 1.00 93.56 99 ALA A CA 1
ATOM 748 C C . ALA A 1 99 ? -3.854 -0.403 -3.854 1.00 93.56 99 ALA A C 1
ATOM 750 O O . ALA A 1 99 ? -4.994 -0.416 -4.305 1.00 93.56 99 ALA A O 1
ATOM 751 N N 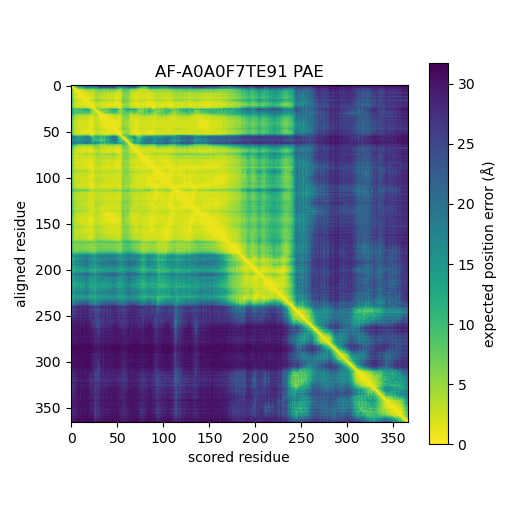. ALA A 1 100 ? -3.360 -1.433 -3.158 1.00 94.81 100 ALA A N 1
ATOM 752 C CA . ALA A 1 100 ? -4.122 -2.656 -2.904 1.00 94.81 100 ALA A CA 1
ATOM 753 C C . ALA A 1 100 ? -5.374 -2.406 -2.044 1.00 94.81 100 ALA A C 1
ATOM 755 O O . ALA A 1 100 ? -6.452 -2.905 -2.371 1.00 94.81 100 ALA A O 1
ATOM 756 N N . ALA A 1 101 ? -5.261 -1.616 -0.969 1.00 96.75 101 ALA A N 1
ATOM 757 C CA . ALA A 1 101 ? -6.395 -1.276 -0.110 1.00 96.75 101 ALA A CA 1
ATOM 758 C C . ALA A 1 101 ? -7.464 -0.479 -0.875 1.00 96.75 101 ALA A C 1
ATOM 760 O O . ALA A 1 101 ? -8.649 -0.821 -0.820 1.00 96.75 101 ALA A O 1
ATOM 761 N N . MET A 1 102 ? -7.039 0.517 -1.661 1.00 96.00 102 MET A N 1
ATOM 762 C CA . MET A 1 102 ? -7.941 1.311 -2.498 1.00 96.00 102 MET A CA 1
ATOM 763 C C . MET A 1 102 ? -8.581 0.473 -3.602 1.00 96.00 102 MET A C 1
ATOM 765 O O . MET A 1 102 ? -9.792 0.536 -3.778 1.00 96.00 102 MET A O 1
ATOM 769 N N . ALA A 1 103 ? -7.819 -0.389 -4.280 1.00 94.94 103 ALA A N 1
ATOM 770 C CA . ALA A 1 103 ? -8.349 -1.312 -5.283 1.00 94.94 103 ALA A CA 1
ATOM 771 C C . ALA A 1 103 ? -9.371 -2.301 -4.696 1.00 94.94 103 ALA A C 1
ATOM 773 O O . ALA A 1 103 ? -10.274 -2.729 -5.409 1.00 94.94 103 ALA A O 1
ATOM 774 N N . CYS A 1 104 ? -9.284 -2.631 -3.402 1.00 96.81 104 CYS A N 1
ATOM 775 C CA . CYS A 1 104 ? -10.287 -3.426 -2.680 1.00 96.81 104 CYS A CA 1
ATOM 776 C C . CYS A 1 104 ? -11.467 -2.589 -2.148 1.00 96.81 104 CYS A C 1
ATOM 778 O O . CYS A 1 104 ? -12.401 -3.136 -1.560 1.00 96.81 104 CYS A O 1
ATOM 780 N N . GLY A 1 105 ? -11.438 -1.268 -2.339 1.00 97.44 105 GLY A N 1
ATOM 781 C CA . GLY A 1 105 ? -12.451 -0.330 -1.864 1.00 97.44 105 GLY A CA 1
ATOM 782 C C . GLY A 1 105 ? -12.512 -0.208 -0.343 1.00 97.44 105 GLY A C 1
ATOM 783 O O . GLY A 1 105 ? -13.600 -0.088 0.220 1.00 97.44 105 GLY A O 1
ATOM 784 N N . LYS A 1 106 ? -11.368 -0.322 0.340 1.00 98.06 106 LYS A N 1
ATOM 785 C CA . LYS A 1 106 ? -11.297 -0.337 1.806 1.00 98.06 106 LYS A CA 1
ATOM 786 C C . LYS A 1 106 ? -10.797 0.998 2.335 1.00 98.06 106 LYS A C 1
ATOM 788 O O . LYS A 1 106 ? -9.766 1.455 1.855 1.00 98.06 106 LYS A O 1
ATOM 793 N N . PRO A 1 107 ? -11.465 1.600 3.336 1.00 98.50 107 PRO A N 1
ATOM 794 C CA . PRO A 1 107 ? -10.919 2.7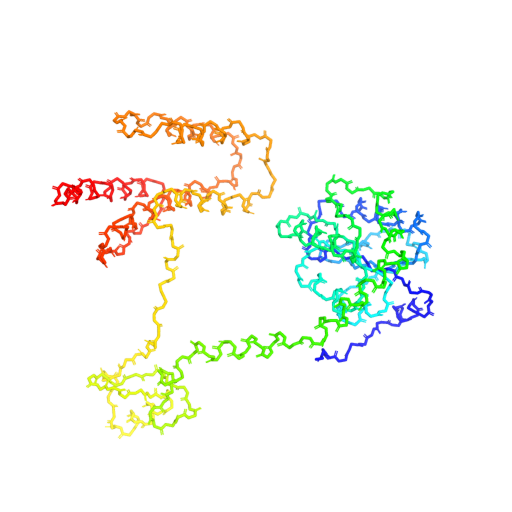52 4.035 1.00 98.50 107 PRO A CA 1
ATOM 795 C C . PRO A 1 107 ? -9.515 2.474 4.566 1.00 98.50 107 PRO A C 1
ATOM 797 O O . PRO A 1 107 ? -9.279 1.399 5.129 1.00 98.50 107 PRO A O 1
ATOM 800 N N . SER A 1 108 ? -8.616 3.445 4.425 1.00 98.06 108 SER A N 1
ATOM 801 C CA . SER A 1 108 ? -7.215 3.305 4.832 1.00 98.06 108 SER A CA 1
ATOM 802 C C . SER A 1 108 ? -6.823 4.313 5.903 1.00 98.06 108 SER A C 1
ATOM 804 O O . SER A 1 108 ? -7.000 5.514 5.737 1.00 98.06 108 SER A O 1
ATOM 806 N N . ILE A 1 109 ? -6.227 3.827 6.988 1.00 98.62 109 ILE A N 1
ATOM 807 C CA . ILE A 1 109 ? -5.623 4.643 8.043 1.00 98.62 109 ILE A CA 1
ATOM 808 C C . ILE A 1 109 ? -4.113 4.558 7.876 1.00 98.62 109 ILE A C 1
ATOM 810 O O . ILE A 1 109 ? -3.528 3.476 7.982 1.00 98.62 109 ILE A O 1
ATOM 814 N N . ILE A 1 110 ? -3.484 5.701 7.614 1.00 98.12 110 ILE A N 1
ATOM 815 C CA . ILE A 1 110 ? -2.058 5.758 7.302 1.00 98.12 110 ILE A CA 1
ATOM 816 C C . ILE A 1 110 ? -1.255 6.196 8.525 1.00 98.12 110 ILE A C 1
ATOM 818 O O . ILE A 1 110 ? -1.461 7.281 9.071 1.00 98.12 110 ILE A O 1
ATOM 822 N N . VAL A 1 111 ? -0.305 5.354 8.929 1.00 97.56 111 VAL A N 1
ATOM 823 C CA . VAL A 1 111 ? 0.662 5.629 9.999 1.00 97.56 111 VAL A CA 1
ATOM 824 C C . VAL A 1 111 ? 2.060 5.729 9.383 1.00 97.56 111 VAL A C 1
ATOM 826 O O . VAL A 1 111 ? 2.764 4.722 9.309 1.00 97.56 111 VAL A O 1
ATOM 829 N N . PRO A 1 112 ? 2.481 6.906 8.888 1.00 94.81 112 PRO A N 1
ATOM 830 C CA . PRO A 1 112 ? 3.741 7.018 8.172 1.00 94.81 112 PRO A CA 1
ATOM 831 C C . PRO A 1 112 ? 4.946 6.979 9.119 1.00 94.81 112 PRO A C 1
ATOM 833 O O . PRO A 1 112 ? 4.968 7.622 10.175 1.00 94.81 112 PRO A O 1
ATOM 836 N N . PHE A 1 113 ? 5.980 6.267 8.683 1.00 89.00 113 PHE A N 1
ATOM 837 C CA . PHE A 1 113 ? 7.295 6.168 9.306 1.00 89.00 113 PHE A CA 1
ATOM 838 C C . PHE A 1 113 ? 8.326 7.045 8.577 1.00 89.00 113 PHE A C 1
ATOM 840 O O . PHE A 1 113 ? 9.035 7.806 9.239 1.00 89.00 113 PHE A O 1
ATOM 847 N N . PHE A 1 114 ? 8.411 6.969 7.239 1.00 84.75 114 PHE A N 1
ATOM 848 C CA . PHE A 1 114 ? 9.370 7.725 6.410 1.00 84.75 114 PHE A CA 1
ATOM 849 C C . PHE A 1 114 ? 9.026 7.685 4.905 1.00 84.75 114 PHE A C 1
ATOM 851 O O . PHE A 1 114 ? 8.078 7.023 4.491 1.00 84.75 114 PHE A O 1
ATOM 858 N N . GLY A 1 115 ? 9.823 8.371 4.077 1.00 86.25 115 GLY A N 1
ATOM 859 C CA . GLY A 1 115 ? 9.741 8.289 2.614 1.00 86.25 115 GLY A CA 1
ATOM 860 C C . GLY A 1 115 ? 8.490 8.952 2.035 1.00 86.25 115 GLY A C 1
ATOM 861 O O . GLY A 1 115 ? 8.121 10.052 2.439 1.00 86.25 115 GLY A O 1
ATOM 862 N N . ASP A 1 116 ? 7.848 8.272 1.088 1.00 87.62 116 ASP A N 1
ATOM 863 C CA . ASP A 1 116 ? 6.627 8.705 0.394 1.00 87.62 116 ASP A CA 1
ATOM 864 C C . ASP A 1 116 ? 5.339 8.463 1.203 1.00 87.62 116 ASP A C 1
ATOM 866 O O . ASP A 1 116 ? 4.255 8.902 0.824 1.00 87.62 116 ASP A O 1
ATOM 870 N N . GLN A 1 117 ? 5.440 7.804 2.354 1.00 92.44 117 GLN A N 1
ATOM 871 C CA . GLN A 1 117 ? 4.301 7.424 3.187 1.00 92.44 117 GLN A CA 1
ATOM 872 C C . GLN A 1 117 ? 3.438 8.607 3.669 1.00 92.44 117 GLN A C 1
ATOM 874 O O . GLN A 1 117 ? 2.211 8.481 3.634 1.00 92.44 117 GLN A O 1
ATOM 879 N N . PRO A 1 118 ? 4.000 9.763 4.100 1.00 93.75 118 PRO A N 1
ATOM 880 C CA . PRO A 1 118 ? 3.185 10.924 4.456 1.00 93.75 118 PRO A CA 1
ATOM 881 C C . PRO A 1 118 ? 2.382 11.456 3.268 1.00 93.75 118 PRO A C 1
ATOM 883 O O . PRO A 1 118 ? 1.228 11.822 3.447 1.00 93.75 118 PRO A O 1
ATOM 886 N N . PHE A 1 119 ? 2.966 11.448 2.063 1.00 93.94 119 PHE A N 1
ATOM 887 C CA . PHE A 1 119 ? 2.276 11.874 0.846 1.00 93.94 119 PHE A CA 1
ATOM 888 C C . PHE A 1 119 ? 1.047 10.998 0.590 1.00 93.94 119 PHE A C 1
ATOM 890 O O . PHE A 1 119 ? -0.051 11.525 0.450 1.00 93.94 119 PHE A O 1
ATOM 897 N N . TRP A 1 120 ? 1.193 9.670 0.627 1.00 94.50 120 TRP A N 1
ATOM 898 C CA . TRP A 1 120 ? 0.048 8.764 0.482 1.00 94.50 120 TRP A CA 1
ATOM 899 C C . TRP A 1 120 ? -0.997 8.955 1.583 1.00 94.50 120 TRP A C 1
ATOM 901 O O . TRP A 1 120 ? -2.191 8.897 1.307 1.00 94.50 120 TRP A O 1
ATOM 911 N N . GLY A 1 121 ? -0.552 9.225 2.811 1.00 95.44 121 GLY A N 1
ATOM 912 C CA . GLY A 1 121 ? -1.416 9.601 3.926 1.00 95.44 121 GLY A CA 1
ATOM 913 C C . GLY A 1 121 ? -2.304 10.802 3.630 1.00 95.44 121 GLY A C 1
ATOM 914 O O . GLY A 1 121 ? -3.521 10.713 3.783 1.00 95.44 121 GLY A O 1
ATOM 915 N N . GLU A 1 122 ? -1.701 11.900 3.181 1.00 97.19 122 GLU A N 1
ATOM 916 C CA . GLU A 1 122 ? -2.439 13.114 2.836 1.00 97.19 122 GLU A CA 1
ATOM 917 C C . GLU A 1 122 ? -3.358 12.886 1.631 1.00 97.19 122 GLU A C 1
ATOM 919 O O . GLU A 1 122 ? -4.526 13.252 1.694 1.00 97.19 122 GLU A O 1
ATOM 924 N N . MET A 1 123 ? -2.902 12.181 0.587 1.00 96.81 123 MET A N 1
ATOM 925 C CA . MET A 1 123 ? -3.739 11.885 -0.583 1.00 96.81 123 MET A CA 1
ATOM 926 C C . MET A 1 123 ? -5.009 11.108 -0.213 1.00 96.81 123 MET A C 1
ATOM 928 O O . MET A 1 123 ? -6.092 11.438 -0.691 1.00 96.81 123 MET A O 1
ATOM 932 N N . ILE A 1 124 ? -4.900 10.091 0.649 1.00 97.50 124 ILE A N 1
ATOM 933 C CA . ILE A 1 124 ? -6.052 9.302 1.117 1.00 97.50 124 ILE A CA 1
ATOM 934 C C . ILE A 1 124 ? -7.032 10.159 1.930 1.00 97.50 124 ILE A C 1
ATOM 936 O O . ILE A 1 124 ? -8.249 10.013 1.780 1.00 97.50 124 ILE A O 1
ATOM 940 N N . ALA A 1 125 ? -6.512 11.059 2.764 1.00 97.50 125 ALA A N 1
ATOM 941 C CA . ALA A 1 125 ? -7.331 11.973 3.547 1.00 97.50 125 ALA A CA 1
ATOM 942 C C . ALA A 1 125 ? -8.038 13.011 2.659 1.00 97.50 125 ALA A C 1
ATOM 944 O O . ALA A 1 125 ? -9.237 13.236 2.812 1.00 97.50 125 ALA A O 1
ATOM 945 N N . GLU A 1 126 ? -7.327 13.604 1.697 1.00 97.31 126 GLU A N 1
ATOM 946 C CA . GLU A 1 126 ? -7.861 14.608 0.770 1.00 97.31 126 GLU A CA 1
ATOM 947 C C . GLU A 1 126 ? -8.989 14.056 -0.107 1.00 97.31 126 GLU A C 1
ATOM 949 O O . GLU A 1 126 ? -9.984 14.741 -0.343 1.00 97.31 126 GLU A O 1
ATOM 954 N N . ILE A 1 127 ? -8.876 12.804 -0.559 1.00 95.50 127 ILE A N 1
ATOM 955 C CA . ILE A 1 127 ? -9.918 12.161 -1.371 1.00 95.50 127 ILE A CA 1
ATOM 956 C C . ILE A 1 127 ? -11.069 11.587 -0.535 1.00 95.50 127 ILE A C 1
ATOM 958 O O . ILE A 1 127 ? -12.024 11.071 -1.120 1.00 95.50 127 ILE A O 1
ATOM 962 N N . GLY A 1 128 ? -10.988 11.662 0.800 1.00 97.50 128 GLY A N 1
ATOM 963 C CA . GLY A 1 128 ? -12.010 11.188 1.736 1.00 97.50 128 GLY A CA 1
ATOM 964 C C . GLY A 1 128 ? -12.078 9.666 1.899 1.00 97.50 128 GLY A C 1
ATOM 965 O O . GLY A 1 128 ? -13.087 9.153 2.373 1.00 97.50 128 GLY A O 1
ATOM 966 N N . ALA A 1 129 ? -11.038 8.929 1.497 1.00 97.94 129 ALA A N 1
ATOM 967 C CA . ALA A 1 129 ? -10.972 7.466 1.621 1.00 97.94 129 ALA A CA 1
ATOM 968 C C . ALA A 1 129 ? -10.328 7.002 2.946 1.00 97.94 129 ALA A C 1
ATOM 970 O O . ALA A 1 129 ? -10.096 5.809 3.155 1.00 97.94 129 ALA A O 1
ATOM 971 N N . GLY A 1 130 ? -10.038 7.936 3.850 1.00 98.19 130 GLY A N 1
ATOM 972 C CA . GLY A 1 130 ? -9.497 7.666 5.174 1.00 98.19 130 GLY A CA 1
ATOM 973 C C . GLY A 1 130 ? -9.345 8.939 6.009 1.00 98.19 130 GLY A C 1
ATOM 974 O O . GLY A 1 130 ? -9.529 10.043 5.495 1.00 98.19 130 GLY A O 1
ATOM 975 N N . PRO A 1 131 ? -9.032 8.809 7.307 1.00 98.19 131 PRO A N 1
ATOM 976 C CA . PRO A 1 131 ? -8.731 9.948 8.163 1.00 98.19 131 PRO A CA 1
ATOM 977 C C . PRO A 1 131 ? -7.341 10.527 7.861 1.00 98.19 131 PRO A C 1
ATOM 979 O O . PRO A 1 131 ? -6.537 9.934 7.140 1.00 98.19 131 PRO A O 1
ATOM 982 N N . LYS A 1 132 ? -7.032 11.677 8.474 1.00 97.88 132 LYS A N 1
ATOM 983 C CA . LYS A 1 132 ? -5.694 12.282 8.403 1.00 97.88 132 LYS A CA 1
ATOM 984 C C . LYS A 1 132 ? -4.612 11.309 8.893 1.00 97.88 132 LYS A C 1
ATOM 986 O O . LYS A 1 132 ? -4.845 10.603 9.880 1.00 97.88 132 LYS A O 1
ATOM 991 N N . PRO A 1 133 ? -3.425 11.294 8.260 1.00 97.50 133 PRO A N 1
ATOM 992 C CA . PRO A 1 133 ? -2.351 10.402 8.667 1.00 97.50 133 PRO A CA 1
ATOM 993 C C . PRO A 1 133 ? -1.846 10.731 10.074 1.00 97.50 133 PRO A C 1
ATOM 995 O O . PRO A 1 133 ? -1.740 11.896 10.463 1.00 97.50 133 PRO A O 1
ATOM 998 N N . ILE A 1 134 ? -1.474 9.693 10.825 1.00 97.69 134 ILE A N 1
ATOM 999 C CA . ILE A 1 134 ? -0.915 9.822 12.175 1.00 97.69 134 ILE A CA 1
ATOM 1000 C C . ILE A 1 134 ? 0.559 9.428 12.119 1.00 97.69 134 ILE A C 1
ATOM 1002 O O . ILE A 1 134 ? 0.859 8.234 12.087 1.00 97.69 134 ILE A O 1
ATOM 1006 N N . PRO A 1 135 ? 1.510 10.382 12.106 1.00 95.56 135 PRO A N 1
ATOM 1007 C CA . PRO A 1 135 ? 2.929 10.046 12.093 1.00 95.56 135 PRO A CA 1
ATOM 1008 C C . PRO A 1 135 ? 3.276 9.088 13.229 1.00 95.56 135 PRO A C 1
ATOM 1010 O O . PRO A 1 135 ? 2.907 9.353 14.372 1.00 95.56 135 PRO A O 1
ATOM 1013 N N . PHE A 1 136 ? 4.034 8.026 12.943 1.00 92.88 136 PHE A N 1
ATOM 1014 C CA . PHE A 1 136 ? 4.344 6.972 13.917 1.00 92.88 136 PHE A CA 1
ATOM 1015 C C . PHE A 1 136 ? 4.876 7.524 15.252 1.00 92.88 136 PHE A C 1
ATOM 1017 O O . PHE A 1 136 ? 4.469 7.098 16.327 1.00 92.88 136 PHE A O 1
ATOM 1024 N N . LYS A 1 137 ? 5.716 8.565 15.194 1.00 90.94 137 LYS A N 1
ATOM 1025 C CA . LYS A 1 137 ? 6.284 9.248 16.374 1.00 90.94 137 LYS A CA 1
ATOM 1026 C C . LYS A 1 137 ? 5.252 9.914 17.292 1.00 90.94 137 LYS A C 1
ATOM 1028 O O . LYS A 1 137 ? 5.590 10.259 18.419 1.00 90.94 137 LYS A O 1
ATOM 1033 N N . LYS A 1 138 ? 4.042 10.163 16.794 1.00 93.94 138 LYS A N 1
ATOM 1034 C CA . LYS A 1 138 ? 2.921 10.776 17.516 1.00 93.94 138 LYS A CA 1
ATOM 1035 C C . LYS A 1 138 ? 1.790 9.782 17.780 1.00 93.94 138 LYS A C 1
ATOM 1037 O O . LYS A 1 138 ? 0.783 10.182 18.343 1.00 93.94 138 LYS A O 1
ATOM 1042 N N . LEU A 1 139 ? 1.931 8.529 17.349 1.00 95.25 139 LEU A N 1
ATOM 1043 C CA . LEU A 1 139 ? 0.878 7.533 17.460 1.00 95.25 139 LEU A CA 1
ATOM 1044 C C . LEU A 1 139 ? 0.602 7.210 18.932 1.00 95.25 139 LEU A C 1
ATOM 1046 O O . LEU A 1 139 ? 1.513 6.852 19.681 1.00 95.25 139 LEU A O 1
ATOM 1050 N N . THR A 1 140 ? -0.668 7.287 19.318 1.00 97.75 140 THR A N 1
ATOM 1051 C CA . THR A 1 140 ? -1.174 6.814 20.609 1.00 97.75 140 THR A CA 1
ATOM 1052 C C . THR A 1 140 ? -2.361 5.875 20.394 1.00 97.75 140 THR A C 1
ATOM 1054 O O . THR A 1 140 ? -2.982 5.886 19.327 1.00 97.75 140 THR A O 1
ATOM 1057 N N . ALA A 1 141 ? -2.685 5.050 21.394 1.00 98.00 141 ALA A N 1
ATOM 1058 C CA . ALA A 1 141 ? -3.836 4.154 21.310 1.00 98.00 141 ALA A CA 1
ATOM 1059 C C . ALA A 1 141 ? -5.175 4.908 21.144 1.00 98.00 141 ALA A C 1
ATOM 1061 O O . ALA A 1 141 ? -5.949 4.518 20.268 1.00 98.00 141 ALA A O 1
ATOM 1062 N N . PRO A 1 142 ? -5.442 6.016 21.874 1.00 98.50 142 PRO A N 1
ATOM 1063 C CA . PRO A 1 142 ? -6.636 6.832 21.646 1.00 98.50 142 PRO A CA 1
ATOM 1064 C C . PRO A 1 142 ? -6.706 7.449 20.246 1.00 98.50 142 PRO A C 1
ATOM 1066 O O . PRO A 1 142 ? -7.771 7.426 19.633 1.00 98.50 142 PRO A O 1
ATOM 1069 N N . ASP A 1 143 ? -5.585 7.953 19.716 1.00 97.75 143 ASP A N 1
ATOM 1070 C CA . ASP A 1 143 ? -5.560 8.545 18.371 1.00 97.75 143 ASP A CA 1
ATOM 1071 C C . ASP A 1 143 ? -5.875 7.494 17.301 1.00 97.75 143 ASP A C 1
ATOM 1073 O O . ASP A 1 143 ? -6.663 7.741 16.385 1.00 97.75 143 ASP A O 1
ATOM 1077 N N . LEU A 1 144 ? -5.299 6.293 17.435 1.00 98.50 144 LEU A N 1
ATOM 1078 C CA . LEU A 1 144 ? -5.575 5.189 16.523 1.00 98.50 144 LEU A CA 1
ATOM 1079 C C . LEU A 1 144 ? -7.027 4.707 16.643 1.00 98.50 144 LEU A C 1
ATOM 1081 O O . LEU A 1 144 ? -7.669 4.472 15.623 1.00 98.50 144 LEU A O 1
ATOM 1085 N N . ALA A 1 145 ? -7.570 4.605 17.858 1.00 98.69 145 ALA A N 1
ATOM 1086 C CA . ALA A 1 145 ? -8.965 4.231 18.076 1.00 98.69 145 ALA A CA 1
ATOM 1087 C C . ALA A 1 145 ? -9.940 5.245 17.452 1.00 98.69 145 ALA A C 1
ATOM 1089 O O . ALA A 1 145 ? -10.898 4.852 16.785 1.00 98.69 145 ALA A O 1
ATOM 1090 N N . ALA A 1 146 ? -9.667 6.546 17.596 1.00 98.50 146 ALA A N 1
ATOM 1091 C CA . ALA A 1 146 ? -10.454 7.603 16.965 1.00 98.50 146 ALA A CA 1
ATOM 1092 C C . ALA A 1 146 ? -10.383 7.530 15.430 1.00 98.50 146 ALA A C 1
ATOM 1094 O O . ALA A 1 146 ? -11.409 7.641 14.759 1.00 98.50 146 ALA A O 1
ATOM 1095 N N . ALA A 1 147 ? -9.196 7.278 14.868 1.00 98.56 147 ALA A N 1
ATOM 1096 C CA . ALA A 1 147 ? -9.027 7.083 13.430 1.00 98.56 147 ALA A CA 1
ATOM 1097 C C . ALA A 1 147 ? -9.753 5.831 12.910 1.00 98.56 147 ALA A C 1
ATOM 1099 O O . ALA A 1 147 ? -10.332 5.877 11.826 1.00 98.56 147 ALA A O 1
ATOM 1100 N N . ILE A 1 148 ? -9.773 4.737 13.683 1.00 98.69 148 ILE A N 1
ATOM 1101 C CA . ILE A 1 148 ? -10.576 3.539 13.385 1.00 98.69 148 ILE A CA 1
ATOM 1102 C C . ILE A 1 148 ? -12.062 3.891 13.356 1.00 98.69 148 ILE A C 1
ATOM 1104 O O . ILE A 1 148 ? -12.741 3.541 12.394 1.00 98.69 148 ILE A O 1
ATOM 1108 N N . GLY A 1 149 ? -12.554 4.620 14.361 1.00 98.44 149 GLY A N 1
ATOM 1109 C CA . GLY A 1 149 ? -13.937 5.095 14.404 1.00 98.44 149 GLY A CA 1
ATOM 1110 C C . GLY A 1 149 ? -14.309 5.904 13.160 1.00 98.44 149 GLY A C 1
ATOM 1111 O O . GLY A 1 149 ? -15.262 5.549 12.470 1.00 98.44 149 GLY A O 1
ATOM 1112 N N . ALA A 1 150 ? -13.498 6.912 12.823 1.00 98.25 150 ALA A N 1
ATOM 1113 C CA . ALA A 1 150 ? -13.696 7.747 11.640 1.00 98.25 150 ALA A CA 1
ATOM 1114 C C . ALA A 1 150 ? -13.682 6.923 10.341 1.00 98.25 150 ALA A C 1
ATOM 1116 O O . ALA A 1 150 ? -14.609 6.998 9.544 1.00 98.25 150 ALA A O 1
ATOM 1117 N N . ALA A 1 151 ? -12.681 6.060 10.135 1.00 98.31 151 ALA A N 1
ATOM 1118 C CA . ALA A 1 151 ? -12.584 5.236 8.927 1.00 98.31 151 ALA A CA 1
ATOM 1119 C C . ALA A 1 151 ? -13.773 4.276 8.739 1.00 98.31 151 ALA A C 1
ATOM 1121 O O . ALA A 1 151 ? -14.028 3.809 7.627 1.00 98.31 151 ALA A O 1
ATOM 1122 N N . LEU A 1 152 ? -14.482 3.944 9.822 1.00 98.00 152 LEU A N 1
ATOM 1123 C CA . LEU A 1 152 ? -15.655 3.082 9.794 1.00 98.00 152 LEU A CA 1
ATOM 1124 C C . LEU A 1 152 ? -16.972 3.836 9.567 1.00 98.00 152 LEU A C 1
ATOM 1126 O O . LEU A 1 152 ? -18.002 3.164 9.421 1.00 98.00 152 LEU A O 1
ATOM 1130 N N . GLU A 1 153 ? -16.947 5.167 9.487 1.00 98.19 153 GLU A N 1
ATOM 1131 C CA . GLU A 1 153 ? -18.112 5.979 9.144 1.00 98.19 153 GLU A CA 1
ATOM 1132 C C . GLU A 1 153 ? -18.635 5.650 7.731 1.00 98.19 153 GLU A C 1
ATOM 1134 O O . GLU A 1 153 ? -17.854 5.299 6.835 1.00 98.19 153 GLU A O 1
ATOM 1139 N N . PRO A 1 154 ? -19.962 5.738 7.505 1.00 98.06 154 PRO A N 1
ATOM 1140 C CA . PRO A 1 154 ? -20.568 5.385 6.221 1.00 98.06 154 PRO A CA 1
ATOM 1141 C C . PRO A 1 154 ? -19.993 6.159 5.033 1.00 98.06 154 PRO A C 1
ATOM 1143 O O . PRO A 1 154 ? -19.753 5.558 3.987 1.00 98.06 154 PRO A O 1
ATOM 1146 N N . ASP A 1 155 ? -19.724 7.454 5.204 1.00 97.88 155 ASP A N 1
ATOM 1147 C CA . ASP A 1 155 ? -19.270 8.333 4.123 1.00 97.88 155 ASP A CA 1
ATOM 1148 C C . ASP A 1 155 ? -17.871 7.941 3.629 1.00 97.88 155 ASP A C 1
ATOM 1150 O O . ASP A 1 155 ? -17.653 7.797 2.425 1.00 97.88 155 ASP A O 1
ATOM 1154 N N . ILE A 1 156 ? -16.940 7.664 4.550 1.00 98.38 156 ILE A N 1
ATOM 1155 C CA . ILE A 1 156 ? -15.578 7.228 4.204 1.00 98.38 156 ILE A CA 1
ATOM 1156 C C . ILE A 1 156 ? -15.601 5.834 3.563 1.00 98.38 156 ILE A C 1
ATOM 1158 O O . ILE A 1 156 ? -14.919 5.594 2.563 1.00 98.38 156 ILE A O 1
ATOM 1162 N N . LYS A 1 157 ? -16.421 4.911 4.083 1.00 98.12 157 LYS A N 1
ATOM 1163 C CA . LYS A 1 157 ? -16.614 3.583 3.475 1.00 98.12 157 LYS A CA 1
ATOM 1164 C C . LYS A 1 157 ? -17.149 3.673 2.054 1.00 98.12 157 LYS A C 1
ATOM 1166 O O . LYS A 1 157 ? -16.641 2.989 1.165 1.00 98.12 157 LYS A O 1
ATOM 1171 N N . GLN A 1 158 ? -18.164 4.504 1.843 1.00 98.12 158 GLN A N 1
ATOM 1172 C CA . GLN A 1 158 ? -18.760 4.705 0.532 1.00 98.12 158 GLN A CA 1
ATOM 1173 C C . GLN A 1 158 ? -17.743 5.319 -0.434 1.00 98.12 158 GLN A C 1
ATOM 1175 O O . GLN A 1 158 ? -17.580 4.827 -1.550 1.00 98.12 158 GLN A O 1
ATOM 1180 N N . ARG A 1 159 ? -16.974 6.312 0.023 1.00 98.19 159 ARG A N 1
ATOM 1181 C CA . ARG A 1 159 ? -15.946 6.956 -0.791 1.00 98.19 159 ARG A CA 1
ATOM 1182 C C . ARG A 1 159 ? -14.819 6.007 -1.198 1.00 98.19 159 ARG A C 1
ATOM 1184 O O . ARG A 1 159 ? -14.430 5.982 -2.365 1.00 98.19 159 ARG A O 1
ATOM 1191 N N . ALA A 1 160 ? -14.322 5.198 -0.262 1.00 98.12 160 ALA A N 1
ATOM 1192 C CA . ALA A 1 160 ? -13.316 4.181 -0.555 1.00 98.12 160 ALA A CA 1
ATOM 1193 C C . ALA A 1 160 ? -13.843 3.149 -1.566 1.00 98.12 160 ALA A C 1
ATOM 1195 O O . ALA A 1 160 ? -13.133 2.780 -2.500 1.00 98.12 160 ALA A O 1
ATOM 1196 N N . LYS A 1 161 ? -15.107 2.726 -1.429 1.00 98.00 161 LYS A N 1
ATOM 1197 C CA . LYS A 1 161 ? -15.751 1.794 -2.361 1.00 98.00 161 LYS A CA 1
ATOM 1198 C C . LYS A 1 161 ? -15.827 2.354 -3.785 1.00 98.00 161 LYS A C 1
ATOM 1200 O O . LYS A 1 161 ? -15.430 1.654 -4.716 1.00 98.00 161 LYS A O 1
ATOM 1205 N N . GLU A 1 162 ? -16.286 3.594 -3.946 1.00 97.81 162 GLU A N 1
ATOM 1206 C CA . GLU A 1 162 ? -16.360 4.281 -5.246 1.00 97.81 162 GLU A CA 1
ATOM 1207 C C . GLU A 1 162 ? -14.991 4.387 -5.915 1.00 97.81 162 GLU A C 1
ATOM 1209 O O . GLU A 1 162 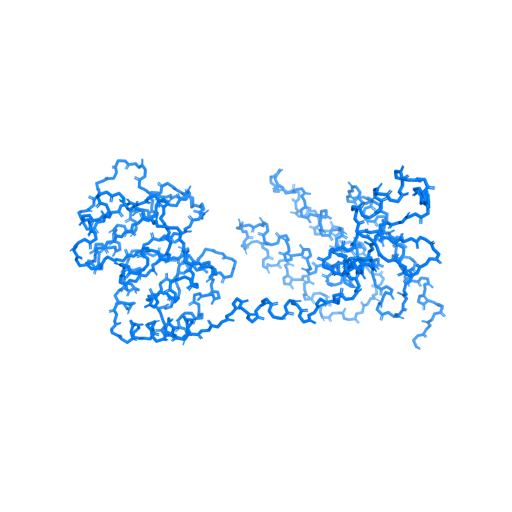? -14.850 4.102 -7.103 1.00 97.81 162 GLU A O 1
ATOM 1214 N N . LEU A 1 163 ? -13.966 4.760 -5.147 1.00 96.38 163 LEU A N 1
ATOM 1215 C CA . LEU A 1 163 ? -12.602 4.831 -5.656 1.00 96.38 163 LEU A CA 1
ATOM 1216 C C . LEU A 1 163 ? -12.095 3.454 -6.097 1.00 96.38 163 LEU A C 1
ATOM 1218 O O . LEU A 1 163 ? -11.496 3.329 -7.161 1.00 96.38 163 LEU A O 1
ATOM 1222 N N . GLY A 1 164 ? -12.377 2.405 -5.323 1.00 96.56 164 GLY A N 1
ATOM 1223 C CA . GLY A 1 164 ? -12.017 1.044 -5.708 1.00 96.56 164 GLY A CA 1
ATOM 1224 C C . GLY A 1 164 ? -12.712 0.577 -6.985 1.00 96.56 164 GLY A C 1
ATOM 1225 O O . GLY A 1 164 ? -12.102 -0.121 -7.792 1.00 96.56 164 GLY A O 1
ATOM 1226 N N . GLU A 1 165 ? -13.968 0.971 -7.205 1.00 96.69 165 GLU A N 1
ATOM 1227 C CA . GLU A 1 165 ? -14.671 0.716 -8.468 1.00 96.69 165 GLU A CA 1
ATOM 1228 C C . GLU A 1 165 ? -14.008 1.440 -9.646 1.00 96.69 165 GLU A C 1
ATOM 1230 O O . GLU A 1 165 ? -13.842 0.835 -10.702 1.00 96.69 165 GLU A O 1
ATOM 1235 N N . GLN A 1 166 ? -13.568 2.688 -9.462 1.00 95.44 166 GLN A N 1
ATOM 1236 C CA . GLN A 1 166 ? -12.829 3.432 -10.488 1.00 95.44 166 GLN A CA 1
ATOM 1237 C C . GLN A 1 166 ? -11.504 2.746 -10.826 1.00 95.44 166 GLN A C 1
ATOM 1239 O O . GLN A 1 166 ? -11.284 2.412 -11.986 1.00 95.44 166 GLN A O 1
ATOM 1244 N N . ILE A 1 167 ? -10.687 2.431 -9.816 1.00 93.81 167 ILE A N 1
ATOM 1245 C CA . ILE A 1 167 ? -9.377 1.786 -9.997 1.00 93.81 167 ILE A CA 1
ATOM 1246 C C . ILE A 1 167 ? -9.511 0.440 -10.719 1.00 93.81 167 ILE A C 1
ATOM 1248 O O . ILE A 1 167 ? -8.730 0.136 -11.615 1.00 93.81 167 ILE A O 1
ATOM 1252 N N . ARG A 1 168 ? -10.509 -0.383 -10.371 1.00 92.50 168 ARG A N 1
ATOM 1253 C CA . ARG A 1 168 ? -10.717 -1.686 -11.034 1.00 92.50 168 ARG A CA 1
ATOM 1254 C C . ARG A 1 168 ? -11.191 -1.568 -12.484 1.00 92.50 168 ARG A C 1
ATOM 1256 O O . ARG A 1 168 ? -11.034 -2.527 -13.234 1.00 92.50 168 ARG A O 1
ATOM 1263 N N . ASN A 1 169 ? -11.773 -0.432 -12.865 1.00 94.31 169 ASN A N 1
ATOM 1264 C CA . ASN A 1 169 ? -12.197 -0.153 -14.237 1.00 94.31 169 ASN A CA 1
ATOM 1265 C C . ASN A 1 169 ? -11.083 0.474 -15.092 1.00 94.31 169 ASN A C 1
ATOM 1267 O O . ASN A 1 169 ? -11.259 0.642 -16.299 1.00 94.31 169 ASN A O 1
ATOM 1271 N N . GLU A 1 170 ? -9.941 0.820 -14.498 1.00 92.62 170 GLU A N 1
ATOM 1272 C CA . GLU A 1 170 ? -8.769 1.273 -15.237 1.00 92.62 170 GLU A CA 1
ATOM 1273 C C . GLU A 1 170 ? -8.032 0.091 -15.878 1.00 92.62 170 GLU A C 1
ATOM 1275 O O . GLU A 1 170 ? -7.969 -1.006 -15.325 1.00 92.62 170 GLU A O 1
ATOM 1280 N N . SER A 1 171 ? -7.385 0.339 -17.021 1.00 92.50 171 SER A N 1
ATOM 1281 C CA . SER A 1 171 ? -6.402 -0.591 -17.587 1.00 92.50 171 SER A CA 1
ATOM 1282 C C . SER A 1 171 ? -4.995 -0.001 -17.538 1.00 92.50 171 SER A C 1
ATOM 1284 O O . SER A 1 171 ? -4.346 0.250 -18.554 1.00 92.50 171 SER A O 1
ATOM 1286 N N . GLY A 1 172 ? -4.522 0.264 -16.317 1.00 89.12 172 GLY A N 1
ATOM 1287 C CA . GLY A 1 172 ? -3.192 0.834 -16.088 1.00 89.12 172 GLY A CA 1
ATOM 1288 C C . GLY A 1 172 ? -2.061 -0.061 -16.605 1.00 89.12 172 GLY A C 1
ATOM 1289 O O . GLY A 1 172 ? -1.081 0.440 -17.154 1.00 89.12 172 GLY A O 1
ATOM 1290 N N . VAL A 1 173 ? -2.213 -1.387 -16.496 1.00 90.69 173 VAL A N 1
ATOM 1291 C CA . VAL A 1 173 ? -1.223 -2.350 -17.006 1.00 90.69 173 VAL A CA 1
ATOM 1292 C C . VAL A 1 173 ? -1.172 -2.319 -18.531 1.00 90.69 173 VAL A C 1
ATOM 1294 O O . VAL A 1 173 ? -0.086 -2.144 -19.081 1.00 90.69 173 VAL A O 1
ATOM 1297 N N . ASP A 1 174 ? -2.313 -2.411 -19.224 1.00 92.44 174 ASP A N 1
ATOM 1298 C CA . ASP A 1 174 ? -2.316 -2.393 -20.693 1.00 92.44 174 ASP A CA 1
ATOM 1299 C C . ASP A 1 174 ? -1.869 -1.034 -21.231 1.00 92.44 174 ASP A C 1
ATOM 1301 O O . ASP A 1 174 ? -1.128 -0.976 -22.211 1.00 92.44 174 ASP A O 1
ATOM 1305 N N . ALA A 1 175 ? -2.265 0.066 -20.582 1.00 93.19 175 ALA A N 1
ATOM 1306 C CA . ALA A 1 175 ? -1.801 1.404 -20.933 1.00 93.19 175 ALA A CA 1
ATOM 1307 C C . ALA A 1 175 ? -0.282 1.537 -20.748 1.00 93.19 175 ALA A C 1
ATOM 1309 O O . ALA A 1 175 ? 0.398 2.088 -21.614 1.00 93.19 175 ALA A O 1
ATOM 1310 N N . GLY A 1 176 ? 0.268 0.983 -19.663 1.00 93.62 176 GLY A N 1
ATOM 1311 C CA . GLY A 1 176 ? 1.708 0.933 -19.412 1.00 93.62 176 GLY A CA 1
ATOM 1312 C C . GLY A 1 176 ? 2.456 0.110 -20.460 1.00 93.62 176 GLY A C 1
ATOM 1313 O O . GLY A 1 176 ? 3.446 0.581 -21.017 1.00 93.62 176 GLY A O 1
ATOM 1314 N N . VAL A 1 177 ? 1.949 -1.079 -20.792 1.00 92.62 177 VAL A N 1
ATOM 1315 C CA . VAL A 1 177 ? 2.496 -1.954 -21.843 1.00 92.62 177 VAL A CA 1
ATOM 1316 C C . VAL A 1 177 ? 2.427 -1.271 -23.210 1.00 92.62 177 VAL A C 1
ATOM 1318 O O . VAL A 1 177 ? 3.413 -1.248 -23.944 1.00 92.62 177 VAL A O 1
ATOM 1321 N N . THR A 1 178 ? 1.296 -0.649 -23.538 1.00 92.06 178 THR A N 1
ATOM 1322 C CA . THR A 1 178 ? 1.104 0.097 -24.789 1.00 92.06 178 THR A CA 1
ATOM 1323 C C . THR A 1 178 ? 2.074 1.268 -24.879 1.00 92.06 178 THR A C 1
ATOM 1325 O O . THR A 1 178 ? 2.743 1.433 -25.897 1.00 92.06 178 THR A O 1
ATOM 1328 N N . SER A 1 179 ? 2.202 2.051 -23.805 1.00 92.69 179 SER A N 1
ATOM 1329 C CA . SER A 1 179 ? 3.157 3.157 -23.723 1.00 92.69 179 SER A CA 1
ATOM 1330 C C . SER A 1 179 ? 4.590 2.659 -23.898 1.00 92.69 179 SER A C 1
ATOM 1332 O O . SER A 1 179 ? 5.339 3.212 -24.702 1.00 92.69 179 SER A O 1
ATOM 1334 N N . PHE A 1 180 ? 4.963 1.570 -23.223 1.00 89.75 180 PHE A N 1
ATOM 1335 C CA . PHE A 1 180 ? 6.279 0.955 -23.364 1.00 89.75 180 PHE A CA 1
ATOM 1336 C C . PHE A 1 180 ? 6.561 0.547 -24.816 1.00 89.75 180 PHE A C 1
ATOM 1338 O O . PHE A 1 180 ? 7.580 0.944 -25.374 1.00 89.75 180 PHE A O 1
ATOM 1345 N N . HIS A 1 181 ? 5.638 -0.166 -25.469 1.00 86.88 181 HIS A N 1
ATOM 1346 C CA . HIS A 1 181 ? 5.801 -0.579 -26.864 1.00 86.88 181 HIS A CA 1
ATOM 1347 C C . HIS A 1 181 ? 5.809 0.586 -27.856 1.00 86.88 181 HIS A C 1
ATOM 1349 O O . HIS A 1 181 ? 6.552 0.529 -28.831 1.00 86.88 181 HIS A O 1
ATOM 1355 N N . HIS A 1 182 ? 5.045 1.651 -27.609 1.00 86.75 182 HIS A N 1
ATOM 1356 C CA . HIS A 1 182 ? 5.050 2.849 -28.452 1.00 86.75 182 HIS A CA 1
ATOM 1357 C C . HIS A 1 182 ? 6.413 3.560 -28.451 1.00 86.75 182 HIS A C 1
ATOM 1359 O O . HIS A 1 182 ? 6.812 4.140 -29.458 1.00 86.75 182 HIS A O 1
ATOM 1365 N N . HIS A 1 183 ? 7.143 3.499 -27.335 1.00 85.00 183 HIS A N 1
ATOM 1366 C CA . HIS A 1 183 ? 8.477 4.093 -27.208 1.00 85.00 183 HIS A CA 1
ATOM 1367 C C . HIS A 1 183 ? 9.614 3.119 -27.557 1.00 85.00 183 HIS A C 1
ATOM 1369 O O . HIS A 1 183 ? 10.781 3.508 -27.530 1.00 85.00 183 HIS A O 1
ATOM 1375 N N . LEU A 1 184 ? 9.297 1.866 -27.900 1.00 84.00 184 LEU A N 1
ATOM 1376 C CA . LEU A 1 184 ? 10.269 0.911 -28.419 1.00 84.00 184 LEU A CA 1
ATOM 1377 C C . LEU A 1 184 ? 10.374 1.037 -29.941 1.00 84.00 184 LEU A C 1
ATOM 1379 O O . LEU A 1 184 ? 9.449 0.704 -30.681 1.00 84.00 184 LEU A O 1
ATOM 1383 N N . GLU A 1 185 ? 11.550 1.418 -30.433 1.00 79.81 185 GLU A N 1
ATOM 1384 C CA . GLU A 1 185 ? 11.861 1.386 -31.864 1.00 79.81 185 GLU A CA 1
ATOM 1385 C C . GLU A 1 185 ? 12.073 -0.063 -32.342 1.00 79.81 185 GLU A C 1
ATOM 1387 O O . GLU A 1 185 ? 13.200 -0.537 -32.489 1.00 79.81 185 GLU A O 1
ATOM 1392 N N . HIS A 1 186 ? 10.979 -0.796 -32.583 1.00 75.56 186 HIS A N 1
ATOM 1393 C CA . HIS A 1 186 ? 11.008 -2.232 -32.902 1.00 75.56 186 HIS A CA 1
ATOM 1394 C C . HIS A 1 186 ? 11.922 -2.580 -34.090 1.00 75.56 186 HIS A C 1
ATOM 1396 O O . HIS A 1 186 ? 12.599 -3.611 -34.076 1.00 75.56 186 HIS A O 1
ATOM 1402 N N . SER A 1 187 ? 11.995 -1.714 -35.107 1.00 75.06 187 SER A N 1
ATOM 1403 C CA . SER A 1 187 ? 12.869 -1.901 -36.275 1.00 75.06 187 SER A CA 1
ATOM 1404 C C . SER A 1 187 ? 14.351 -1.990 -35.910 1.00 75.06 187 SER A C 1
ATOM 1406 O O . SER A 1 187 ? 15.102 -2.677 -36.594 1.00 75.06 187 SER A O 1
ATOM 1408 N N . ASN A 1 188 ? 14.764 -1.339 -34.820 1.00 80.12 188 ASN A N 1
ATOM 1409 C CA . ASN A 1 188 ? 16.148 -1.318 -34.354 1.00 80.12 188 ASN A CA 1
ATOM 1410 C C . ASN A 1 188 ? 16.486 -2.496 -33.426 1.00 80.12 188 ASN A C 1
ATOM 1412 O O . ASN A 1 188 ? 17.641 -2.640 -33.022 1.00 80.12 188 ASN A O 1
ATOM 1416 N N . LEU A 1 189 ? 15.491 -3.327 -33.094 1.00 83.31 189 LEU A N 1
ATOM 1417 C CA . LEU A 1 189 ? 15.598 -4.463 -32.175 1.00 83.31 189 LEU A CA 1
ATOM 1418 C C . LEU A 1 189 ? 15.410 -5.817 -32.871 1.00 83.31 189 LEU A C 1
ATOM 1420 O O . LEU A 1 189 ? 15.723 -6.850 -32.281 1.00 83.31 189 LEU A O 1
ATOM 1424 N N . SER A 1 190 ? 14.894 -5.841 -34.101 1.00 85.62 190 SER A N 1
ATOM 1425 C CA . SER A 1 190 ? 14.536 -7.074 -34.809 1.00 85.62 190 SER A CA 1
ATOM 1426 C C . SER A 1 190 ? 15.684 -7.657 -35.636 1.00 85.62 190 SER A C 1
ATOM 1428 O O . SER A 1 190 ? 16.446 -6.940 -36.280 1.00 85.62 190 SER A O 1
ATOM 1430 N N . CYS A 1 191 ? 15.789 -8.983 -35.675 1.00 83.62 191 CYS A N 1
ATOM 1431 C CA . CYS A 1 191 ? 16.716 -9.695 -36.549 1.00 83.62 191 CYS A CA 1
ATOM 1432 C C . CYS A 1 191 ? 16.304 -9.530 -38.021 1.00 83.62 191 CYS A C 1
ATOM 1434 O O . CYS A 1 191 ? 15.176 -9.833 -38.400 1.00 83.62 191 CYS A O 1
ATOM 1436 N N . GLY A 1 192 ? 17.246 -9.130 -38.877 1.00 82.94 192 GLY A N 1
ATOM 1437 C CA . GLY A 1 192 ? 17.013 -8.928 -40.309 1.00 82.94 192 GLY A CA 1
ATOM 1438 C C . GLY A 1 192 ? 16.768 -10.213 -41.106 1.00 82.94 192 GLY A C 1
ATOM 1439 O O . GLY A 1 192 ? 16.305 -10.139 -42.238 1.00 82.94 192 GLY A O 1
ATOM 1440 N N . ILE A 1 193 ? 17.064 -11.388 -40.534 1.00 77.06 193 ILE A N 1
ATOM 1441 C CA . ILE A 1 193 ? 16.786 -12.694 -41.162 1.00 77.06 193 ILE A CA 1
ATOM 1442 C C . ILE A 1 193 ? 15.430 -13.248 -40.707 1.00 77.06 193 ILE A C 1
ATOM 1444 O O . ILE A 1 193 ? 14.689 -13.810 -41.506 1.00 77.06 193 ILE A O 1
ATOM 1448 N N . VAL A 1 194 ? 15.110 -13.103 -39.418 1.00 76.88 194 VAL A N 1
ATOM 1449 C CA . VAL A 1 194 ? 13.873 -13.607 -38.811 1.00 76.88 194 VAL A CA 1
ATOM 1450 C C . VAL A 1 194 ? 13.293 -12.490 -37.956 1.00 76.88 194 VAL A C 1
ATOM 1452 O O . VAL A 1 194 ? 13.684 -12.334 -36.803 1.00 76.88 194 VAL A O 1
ATOM 1455 N N . SER A 1 195 ? 12.370 -11.714 -38.519 1.00 78.19 195 SER A N 1
ATOM 1456 C CA . SER A 1 195 ? 11.824 -10.496 -37.899 1.00 78.19 195 SER A CA 1
ATOM 1457 C C . SER A 1 195 ? 11.134 -10.728 -36.550 1.00 78.19 195 SER A C 1
ATOM 1459 O O . SER A 1 195 ? 11.029 -9.797 -35.756 1.00 78.19 195 SER A O 1
ATOM 1461 N N . SER A 1 196 ? 10.705 -11.962 -36.265 1.00 79.19 196 SER A N 1
ATOM 1462 C CA . SER A 1 196 ? 10.117 -12.363 -34.982 1.00 79.19 196 SER A CA 1
ATOM 1463 C C . SER A 1 196 ? 11.142 -12.616 -33.870 1.00 79.19 196 SER A C 1
ATOM 1465 O O . SER A 1 196 ? 10.751 -12.891 -32.740 1.00 79.19 196 SER A O 1
ATOM 1467 N N . LEU A 1 197 ? 12.444 -12.587 -34.173 1.00 79.12 197 LEU A N 1
ATOM 1468 C CA . LEU A 1 197 ? 13.510 -12.785 -33.194 1.00 79.12 197 LEU A CA 1
ATOM 1469 C C . LEU A 1 197 ? 14.245 -11.472 -32.912 1.00 79.12 197 LEU A C 1
ATOM 1471 O O . LEU A 1 197 ? 14.480 -10.693 -33.839 1.00 79.12 197 LEU A O 1
ATOM 1475 N N . PRO A 1 198 ? 14.688 -11.243 -31.664 1.00 83.19 198 PRO A N 1
ATOM 1476 C CA . PRO A 1 198 ? 15.504 -10.085 -31.345 1.00 83.19 198 PRO A CA 1
ATOM 1477 C C . PRO A 1 198 ? 16.885 -10.200 -32.001 1.00 83.19 198 PRO A C 1
ATOM 1479 O O . PRO A 1 198 ? 17.513 -11.267 -32.020 1.00 83.19 198 PRO A O 1
ATOM 1482 N N . ALA A 1 199 ? 17.377 -9.087 -32.533 1.00 88.38 199 ALA A N 1
ATOM 1483 C CA . ALA A 1 199 ? 18.763 -8.950 -32.930 1.00 88.38 199 ALA A CA 1
ATOM 1484 C C . ALA A 1 199 ? 19.642 -8.738 -31.695 1.00 88.38 199 ALA A C 1
ATOM 1486 O O . ALA A 1 199 ? 19.332 -7.942 -30.814 1.00 88.38 199 ALA A O 1
ATOM 1487 N N . ALA A 1 200 ? 20.772 -9.436 -31.658 1.00 84.62 200 ALA A N 1
ATOM 1488 C CA . ALA A 1 200 ? 21.791 -9.257 -30.625 1.00 84.62 200 ALA A CA 1
ATOM 1489 C C . ALA A 1 200 ? 23.114 -8.757 -31.218 1.00 84.62 200 ALA A C 1
ATOM 1491 O O . ALA A 1 200 ? 23.947 -8.198 -30.508 1.00 84.62 200 ALA A O 1
ATOM 1492 N N . TRP A 1 201 ? 23.303 -8.923 -32.528 1.00 84.88 201 TRP A N 1
ATOM 1493 C CA . TRP A 1 201 ? 24.550 -8.639 -33.220 1.00 84.88 201 TRP A CA 1
ATOM 1494 C C . TRP A 1 201 ? 24.303 -7.815 -34.476 1.00 84.88 201 TRP A C 1
ATOM 1496 O O . TRP A 1 201 ? 23.228 -7.863 -35.076 1.00 84.88 201 TRP A O 1
ATOM 1506 N N . LYS A 1 202 ? 25.331 -7.091 -34.899 1.00 90.38 202 LYS A N 1
ATOM 1507 C CA . LYS A 1 202 ? 25.396 -6.368 -36.165 1.00 90.38 202 LYS A CA 1
ATOM 1508 C C . LYS A 1 202 ? 26.623 -6.834 -36.937 1.00 90.38 202 LYS A C 1
ATOM 1510 O O . LYS A 1 202 ? 27.688 -7.032 -36.354 1.00 90.38 202 LYS A O 1
ATOM 1515 N N . ILE A 1 203 ? 26.487 -7.018 -38.247 1.00 88.81 203 ILE A N 1
ATOM 1516 C CA . ILE A 1 203 ? 27.628 -7.347 -39.107 1.00 88.81 203 ILE A CA 1
ATOM 1517 C C . ILE A 1 203 ? 28.356 -6.044 -39.458 1.00 88.81 203 ILE A C 1
ATOM 1519 O O . ILE A 1 203 ? 27.765 -5.130 -40.041 1.00 88.81 203 ILE A O 1
ATOM 1523 N N . ARG A 1 204 ? 29.643 -5.957 -39.106 1.00 87.31 204 ARG A N 1
ATOM 1524 C CA . ARG A 1 204 ? 30.492 -4.778 -39.319 1.00 87.31 204 ARG A CA 1
ATOM 1525 C C . ARG A 1 204 ? 30.525 -4.388 -40.792 1.00 87.31 204 ARG A C 1
ATOM 1527 O O . ARG A 1 204 ? 30.615 -5.239 -41.673 1.00 87.31 204 ARG A O 1
ATOM 1534 N N . GLY A 1 205 ? 30.468 -3.084 -41.052 1.00 84.56 205 GLY A N 1
ATOM 1535 C CA . GLY A 1 205 ? 30.437 -2.549 -42.416 1.00 84.56 205 GLY A CA 1
ATOM 1536 C C . GLY A 1 205 ? 29.108 -2.764 -43.148 1.00 84.56 205 GLY A C 1
ATOM 1537 O O . GLY A 1 205 ? 29.005 -2.407 -44.315 1.00 84.56 205 GLY A O 1
ATOM 1538 N N . THR A 1 206 ? 28.084 -3.308 -42.480 1.00 84.12 206 THR A N 1
ATOM 1539 C CA . THR A 1 206 ? 26.731 -3.449 -43.032 1.00 84.12 206 THR A CA 1
ATOM 1540 C C . THR A 1 206 ? 25.684 -2.848 -42.089 1.00 84.12 206 THR A C 1
ATOM 1542 O O . THR A 1 206 ? 25.951 -2.584 -40.914 1.00 84.12 206 THR A O 1
ATOM 1545 N N . GLY A 1 207 ? 24.466 -2.648 -42.595 1.00 81.31 207 GLY A N 1
ATOM 1546 C CA . GLY A 1 207 ? 23.292 -2.321 -41.778 1.00 81.31 207 GLY A CA 1
ATOM 1547 C C . GLY A 1 207 ? 22.575 -3.547 -41.200 1.00 81.31 207 GLY A C 1
ATOM 1548 O O . GLY A 1 207 ? 21.543 -3.387 -40.559 1.00 81.31 207 GLY A O 1
ATOM 1549 N N . ILE A 1 208 ? 23.080 -4.763 -41.437 1.00 87.56 208 ILE A N 1
ATOM 1550 C CA . ILE A 1 208 ? 22.356 -5.999 -41.128 1.00 87.56 208 ILE A CA 1
ATOM 1551 C C . ILE A 1 208 ? 22.509 -6.343 -39.648 1.00 87.56 208 ILE A C 1
ATOM 1553 O O . ILE A 1 208 ? 23.617 -6.538 -39.137 1.00 87.56 208 ILE A O 1
ATOM 1557 N N . GLN A 1 209 ? 21.363 -6.459 -38.985 1.00 90.06 209 GLN A N 1
ATOM 1558 C CA . GLN A 1 209 ? 21.221 -6.913 -37.610 1.00 90.06 209 GLN A CA 1
ATOM 1559 C C . GLN A 1 209 ? 20.790 -8.382 -37.595 1.00 90.06 209 GLN A C 1
ATOM 1561 O O . GLN A 1 209 ? 19.989 -8.811 -38.425 1.00 90.06 209 GLN A O 1
ATOM 1566 N N . ILE A 1 210 ? 21.313 -9.176 -36.667 1.00 86.44 210 ILE A N 1
ATOM 1567 C CA . ILE A 1 210 ? 21.091 -10.621 -36.632 1.00 86.44 210 ILE A CA 1
ATOM 1568 C C . ILE A 1 210 ? 20.996 -11.128 -35.187 1.00 86.44 210 ILE A C 1
ATOM 1570 O O . ILE A 1 210 ? 21.692 -10.666 -34.279 1.00 86.44 210 ILE A O 1
ATOM 1574 N N . GLY A 1 211 ? 20.089 -12.074 -34.954 1.00 83.06 211 GLY A N 1
ATOM 1575 C CA . GLY A 1 211 ? 19.941 -12.749 -33.664 1.00 83.06 211 GLY A CA 1
ATOM 1576 C C . GLY A 1 211 ? 21.077 -13.741 -33.398 1.00 83.06 211 GLY A C 1
ATOM 1577 O O . GLY A 1 211 ? 21.713 -14.243 -34.327 1.00 83.06 211 GLY A O 1
ATOM 1578 N N . SER A 1 212 ? 21.310 -14.076 -32.128 1.00 80.12 212 SER A N 1
ATOM 1579 C CA . SER A 1 212 ? 22.417 -14.958 -31.714 1.00 80.12 212 SER A CA 1
ATOM 1580 C C . SER A 1 212 ? 22.405 -16.329 -32.402 1.00 80.12 212 SER A C 1
ATOM 1582 O O . SER A 1 212 ? 23.456 -16.820 -32.805 1.00 80.12 212 SER A O 1
ATOM 1584 N N . CYS A 1 213 ? 21.224 -16.921 -32.618 1.00 74.31 213 CYS A N 1
ATOM 1585 C CA . CYS A 1 213 ? 21.104 -18.196 -33.336 1.00 74.31 213 CYS A CA 1
ATOM 1586 C C . CYS A 1 213 ? 21.545 -18.085 -34.806 1.00 74.31 213 CYS A C 1
ATOM 1588 O O . CYS A 1 213 ? 22.199 -18.987 -35.328 1.00 74.31 213 CYS A O 1
ATOM 1590 N N . GLY A 1 214 ? 21.224 -16.967 -35.469 1.00 77.38 214 GLY A N 1
ATOM 1591 C CA . GLY A 1 214 ? 21.628 -16.717 -36.854 1.00 77.38 214 GLY A CA 1
ATOM 1592 C C . GLY A 1 214 ? 23.143 -16.563 -36.988 1.00 77.38 214 GLY A C 1
ATOM 1593 O O . GLY A 1 214 ? 23.741 -17.146 -37.889 1.00 77.38 214 GLY A O 1
ATOM 1594 N N . VAL A 1 215 ? 23.775 -15.851 -36.048 1.00 79.19 215 VAL A N 1
ATOM 1595 C CA . VAL A 1 215 ? 25.241 -15.742 -35.980 1.00 79.19 215 VAL A CA 1
ATOM 1596 C C . VAL A 1 215 ? 25.882 -17.111 -35.801 1.00 79.19 215 VAL A C 1
ATOM 1598 O O . VAL A 1 215 ? 26.766 -17.466 -36.575 1.00 79.19 215 VAL A O 1
ATOM 1601 N N . ALA A 1 216 ? 25.414 -17.898 -34.827 1.00 76.00 216 ALA A N 1
ATOM 1602 C CA . ALA A 1 216 ? 25.969 -19.219 -34.545 1.00 76.00 216 ALA A CA 1
ATOM 1603 C C . ALA A 1 216 ? 25.927 -20.139 -35.778 1.00 76.00 216 ALA A C 1
ATOM 1605 O O . ALA A 1 216 ? 26.911 -20.810 -36.085 1.00 76.00 216 ALA A O 1
ATOM 1606 N N . LEU A 1 217 ? 24.823 -20.121 -36.532 1.00 79.75 217 LEU A N 1
ATOM 1607 C CA . LEU A 1 217 ? 24.679 -20.909 -37.755 1.00 79.75 217 LEU A CA 1
ATOM 1608 C C . LEU A 1 217 ? 25.649 -20.464 -38.860 1.00 79.75 217 LEU A C 1
ATOM 1610 O O . LEU A 1 217 ? 26.290 -21.308 -39.489 1.00 79.75 217 LEU A O 1
ATOM 1614 N N . LEU A 1 218 ? 25.753 -19.154 -39.107 1.00 83.06 218 LEU A N 1
ATOM 1615 C CA . LEU A 1 218 ? 26.620 -18.609 -40.155 1.00 83.06 218 LEU A CA 1
ATOM 1616 C C . LEU A 1 218 ? 28.104 -18.833 -39.845 1.00 83.06 218 LEU A C 1
ATOM 1618 O O . LEU A 1 218 ? 28.867 -19.165 -40.751 1.00 83.06 218 LEU A O 1
ATOM 1622 N N . VAL A 1 219 ? 28.494 -18.715 -38.574 1.00 79.88 219 VAL A N 1
ATOM 1623 C CA . VAL A 1 219 ? 29.857 -19.011 -38.114 1.00 79.88 219 VAL A CA 1
ATOM 1624 C C . VAL A 1 219 ? 30.162 -20.501 -38.260 1.00 79.88 219 VAL A C 1
ATOM 1626 O O . VAL A 1 219 ? 31.175 -20.858 -38.856 1.00 79.88 219 VAL A O 1
ATOM 1629 N N . ASN A 1 220 ? 29.262 -21.384 -37.812 1.00 78.44 220 ASN A N 1
ATOM 1630 C CA . ASN A 1 220 ? 29.468 -22.834 -37.894 1.00 78.44 220 ASN A CA 1
ATOM 1631 C C . ASN A 1 220 ? 29.562 -23.347 -39.343 1.00 78.44 220 ASN A C 1
ATOM 1633 O O . ASN A 1 220 ? 30.243 -24.330 -39.614 1.00 78.44 220 ASN A O 1
ATOM 1637 N N . ARG A 1 221 ? 28.897 -22.677 -40.293 1.00 88.38 221 ARG A N 1
ATOM 1638 C CA . ARG A 1 221 ? 29.001 -22.999 -41.727 1.00 88.38 221 ARG A CA 1
ATOM 1639 C C . ARG A 1 221 ? 30.181 -22.333 -42.440 1.00 88.38 221 ARG A C 1
ATOM 1641 O O . ARG A 1 221 ? 30.297 -22.480 -43.652 1.00 88.38 221 ARG A O 1
ATOM 1648 N N . GLY A 1 222 ? 31.028 -21.589 -41.728 1.00 87.56 222 GLY A N 1
ATOM 1649 C CA . GLY A 1 222 ? 32.157 -20.863 -42.317 1.00 87.56 222 GLY A CA 1
ATOM 1650 C C . GLY A 1 222 ? 31.747 -19.699 -43.228 1.00 87.56 222 GLY A C 1
ATOM 1651 O O . GLY A 1 222 ? 32.554 -19.237 -44.028 1.00 87.56 222 GLY A O 1
ATOM 1652 N N . LEU A 1 223 ? 30.499 -19.226 -43.126 1.00 87.19 223 LEU A N 1
ATOM 1653 C CA . LEU A 1 223 ? 29.944 -18.147 -43.956 1.00 87.19 223 LEU A CA 1
ATOM 1654 C C . LEU A 1 223 ? 30.126 -16.757 -43.329 1.00 87.19 223 LEU A C 1
ATOM 1656 O O . LEU A 1 223 ? 30.034 -15.750 -44.027 1.00 87.19 223 LEU A O 1
ATOM 1660 N N . LEU A 1 224 ? 30.374 -16.687 -42.019 1.00 82.75 224 LEU A N 1
ATOM 1661 C CA . LEU A 1 224 ? 30.608 -15.446 -41.287 1.00 82.75 224 LEU A CA 1
ATOM 1662 C C . LEU A 1 224 ? 31.740 -15.649 -40.285 1.00 82.75 224 LEU A C 1
ATOM 1664 O O . LEU A 1 224 ? 31.714 -16.587 -39.498 1.00 82.75 224 LEU A O 1
ATOM 1668 N N . SER A 1 225 ? 32.725 -14.758 -40.304 1.00 86.19 225 SER A N 1
ATOM 1669 C CA . SER A 1 225 ? 33.827 -14.784 -39.342 1.00 86.19 225 SER A CA 1
ATOM 1670 C C . SER A 1 225 ? 33.507 -13.916 -38.122 1.00 86.19 225 SER A C 1
ATOM 1672 O O . SER A 1 225 ? 32.839 -12.885 -38.240 1.00 86.19 225 SER A O 1
ATOM 1674 N N . THR A 1 226 ? 33.971 -14.325 -36.940 1.00 78.00 226 THR A N 1
ATOM 1675 C CA . THR A 1 226 ? 33.639 -13.690 -35.652 1.00 78.00 226 THR A CA 1
ATOM 1676 C C . THR A 1 226 ? 34.239 -12.291 -35.478 1.00 78.00 226 THR A C 1
ATOM 1678 O O . THR A 1 226 ? 33.733 -11.500 -34.691 1.00 78.00 226 THR A O 1
ATOM 1681 N N . ASP A 1 227 ? 35.290 -11.945 -36.221 1.00 85.88 227 ASP A N 1
ATOM 1682 C CA . ASP A 1 227 ? 35.877 -10.597 -36.263 1.00 85.88 227 ASP A CA 1
ATOM 1683 C C . ASP A 1 227 ? 34.997 -9.585 -37.019 1.00 85.88 227 ASP A C 1
ATOM 1685 O O . ASP A 1 227 ? 35.125 -8.374 -36.828 1.00 85.88 227 ASP A O 1
ATOM 1689 N N . LYS A 1 228 ? 34.066 -10.073 -37.851 1.00 88.00 228 LYS A N 1
ATOM 1690 C CA . LYS A 1 228 ? 33.158 -9.248 -38.663 1.00 88.00 228 LYS A CA 1
ATOM 1691 C C . LYS A 1 228 ? 31.816 -8.963 -37.997 1.00 88.00 228 LYS A C 1
ATOM 1693 O O . LYS A 1 228 ? 30.941 -8.381 -38.633 1.00 88.00 228 LYS A O 1
ATOM 1698 N N . ILE A 1 229 ? 31.636 -9.339 -36.737 1.00 84.75 229 ILE A N 1
ATOM 1699 C CA . ILE A 1 229 ? 30.420 -9.057 -35.969 1.00 84.75 229 ILE A CA 1
ATOM 1700 C C . ILE A 1 229 ? 30.727 -8.152 -34.776 1.00 84.75 229 ILE A C 1
ATOM 1702 O O . ILE A 1 229 ? 31.842 -8.105 -34.258 1.00 84.75 229 ILE A O 1
ATOM 1706 N N . GLU A 1 230 ? 29.730 -7.389 -34.354 1.00 87.19 230 GLU A N 1
ATOM 1707 C CA . GLU A 1 230 ? 29.767 -6.573 -33.146 1.00 87.19 230 GLU A CA 1
ATOM 1708 C C . GLU A 1 230 ? 28.435 -6.668 -32.405 1.00 87.19 230 GLU A C 1
ATOM 1710 O O . GLU A 1 230 ? 27.403 -6.981 -33.001 1.00 87.19 230 GLU A O 1
ATOM 1715 N N . LEU A 1 231 ? 28.456 -6.426 -31.094 1.00 82.38 231 LEU A N 1
ATOM 1716 C CA . LEU A 1 231 ? 27.236 -6.422 -30.297 1.00 82.38 231 LEU A CA 1
ATOM 1717 C C . LEU A 1 231 ? 26.335 -5.273 -30.758 1.00 82.38 231 LEU A C 1
ATOM 1719 O O . LEU A 1 231 ? 26.772 -4.119 -30.817 1.00 82.38 231 LEU A O 1
ATOM 1723 N N . LEU A 1 232 ? 25.074 -5.583 -31.046 1.00 81.88 232 LEU A N 1
ATOM 1724 C CA . LEU A 1 232 ? 24.096 -4.561 -31.372 1.00 81.88 232 LEU A CA 1
ATOM 1725 C C . LEU A 1 232 ? 23.805 -3.733 -30.114 1.00 81.88 232 LEU A C 1
ATOM 1727 O O . LEU A 1 232 ? 23.431 -4.268 -29.073 1.00 81.88 232 LEU A O 1
ATOM 1731 N N . ARG A 1 233 ? 23.974 -2.413 -30.219 1.00 80.12 233 ARG A N 1
ATOM 1732 C CA . ARG A 1 233 ? 23.565 -1.439 -29.198 1.00 80.12 233 ARG A CA 1
ATOM 1733 C C . ARG A 1 233 ? 22.517 -0.513 -29.821 1.00 80.12 233 ARG A C 1
ATOM 1735 O O . ARG A 1 233 ? 22.910 0.524 -30.350 1.00 80.12 233 ARG A O 1
ATOM 1742 N N . PRO A 1 234 ? 21.229 -0.910 -29.817 1.00 72.50 234 PRO A N 1
ATOM 1743 C CA . PRO A 1 234 ? 20.149 -0.173 -30.479 1.00 72.50 234 PRO A CA 1
ATOM 1744 C C . PRO A 1 234 ? 20.012 1.243 -29.929 1.00 72.50 234 PRO A C 1
ATOM 1746 O O . PRO A 1 234 ? 19.889 2.201 -30.680 1.00 72.50 234 PRO A O 1
ATOM 1749 N N . GLN A 1 235 ? 20.128 1.362 -28.607 1.00 73.25 235 GLN A N 1
ATOM 1750 C CA . GLN A 1 235 ? 20.097 2.623 -27.895 1.00 73.25 235 GLN A CA 1
ATOM 1751 C C . GLN A 1 235 ? 21.175 2.603 -26.813 1.00 73.25 235 GLN A C 1
ATOM 1753 O O . GLN A 1 235 ? 21.323 1.630 -26.070 1.00 73.25 235 GLN A O 1
ATOM 1758 N N . LYS A 1 236 ? 21.975 3.668 -26.757 1.00 67.19 236 LYS A N 1
ATOM 1759 C CA . LYS A 1 236 ? 22.921 3.906 -25.666 1.00 67.19 236 LYS A CA 1
ATOM 1760 C C . LYS A 1 236 ? 22.288 4.939 -24.751 1.00 67.19 236 LYS A C 1
ATOM 1762 O O . LYS A 1 236 ? 22.176 6.100 -25.128 1.00 67.19 236 LYS A O 1
ATOM 1767 N N . TYR A 1 237 ? 21.859 4.502 -23.579 1.00 65.31 237 TYR A N 1
ATOM 1768 C CA . TYR A 1 237 ? 21.436 5.414 -22.529 1.00 65.31 237 TYR A CA 1
ATOM 1769 C C . TYR A 1 237 ? 22.679 5.896 -21.791 1.00 65.31 237 TYR A C 1
ATOM 1771 O O . TYR A 1 237 ? 23.496 5.078 -21.361 1.00 65.31 237 TYR A O 1
ATOM 1779 N N . ASP A 1 238 ? 22.834 7.211 -21.668 1.00 60.97 238 ASP A N 1
ATOM 1780 C CA . ASP A 1 238 ? 23.807 7.763 -20.737 1.00 60.97 238 ASP A CA 1
ATOM 1781 C C . ASP A 1 238 ? 23.234 7.604 -19.328 1.00 60.97 238 ASP A C 1
ATOM 1783 O O . ASP A 1 238 ? 22.304 8.305 -18.932 1.00 60.97 238 ASP A O 1
ATOM 1787 N N . LEU A 1 239 ? 23.743 6.611 -18.602 1.00 51.56 239 LEU A N 1
ATOM 1788 C CA . LEU A 1 239 ? 23.363 6.372 -17.212 1.00 51.56 239 LEU A CA 1
ATOM 1789 C C . LEU A 1 239 ? 24.062 7.347 -16.258 1.00 51.56 239 LEU A C 1
ATOM 1791 O O . LEU A 1 239 ? 23.756 7.336 -15.068 1.00 51.56 239 LEU A O 1
ATOM 1795 N N . ASN A 1 240 ? 24.951 8.220 -16.756 1.00 55.88 240 ASN A N 1
ATOM 1796 C CA . ASN A 1 240 ? 25.448 9.349 -15.983 1.00 55.88 240 ASN A CA 1
ATOM 1797 C C . ASN A 1 240 ? 24.365 10.427 -15.903 1.00 55.88 240 ASN A C 1
ATOM 1799 O O . ASN A 1 240 ? 24.507 11.538 -16.412 1.00 55.88 240 ASN A O 1
ATOM 1803 N N . ILE A 1 241 ? 23.301 10.125 -15.162 1.00 53.91 241 ILE A N 1
ATOM 1804 C CA . ILE A 1 241 ? 22.383 11.119 -14.597 1.00 53.91 241 ILE A CA 1
ATOM 1805 C C . ILE A 1 241 ? 23.057 11.736 -13.362 1.00 53.91 241 ILE A C 1
ATOM 1807 O O . ILE A 1 241 ? 22.473 11.880 -12.293 1.00 53.91 241 ILE A O 1
ATOM 1811 N N . GLY A 1 242 ? 24.348 12.035 -13.500 1.00 56.97 242 GLY A N 1
ATOM 1812 C CA . GLY A 1 242 ? 25.085 12.793 -12.522 1.00 56.97 242 GLY A CA 1
ATOM 1813 C C . GLY A 1 242 ? 24.631 14.248 -12.574 1.00 56.97 242 GLY A C 1
ATOM 1814 O O . GLY A 1 242 ? 24.021 14.700 -13.552 1.00 56.97 242 GLY A O 1
ATOM 1815 N N . PRO A 1 243 ? 24.936 15.009 -11.529 1.00 56.88 243 PRO A N 1
ATOM 1816 C CA . PRO A 1 243 ? 24.656 16.429 -11.510 1.00 56.88 243 PRO A CA 1
ATOM 1817 C C . PRO A 1 243 ? 25.218 17.146 -12.738 1.00 56.88 243 PRO A C 1
ATOM 1819 O O . PRO A 1 243 ? 26.378 16.960 -13.113 1.00 56.88 243 PRO A O 1
ATOM 1822 N N . ARG A 1 244 ? 24.371 17.958 -13.377 1.00 58.78 244 ARG A N 1
ATOM 1823 C CA . ARG A 1 244 ? 24.718 18.725 -14.587 1.00 58.78 244 ARG A CA 1
ATOM 1824 C C . ARG A 1 244 ? 25.628 19.910 -14.283 1.00 58.78 244 ARG A C 1
ATOM 1826 O O . ARG A 1 244 ? 26.274 20.438 -15.180 1.00 58.78 244 ARG A O 1
ATOM 1833 N N . ASP A 1 245 ? 25.650 20.317 -13.023 1.00 59.53 245 ASP A N 1
ATOM 1834 C CA . ASP A 1 245 ? 26.396 21.456 -12.519 1.00 59.53 245 ASP A CA 1
ATOM 1835 C C . ASP A 1 245 ? 26.768 21.250 -11.034 1.00 59.53 245 ASP A C 1
ATOM 1837 O O . ASP A 1 245 ? 26.149 20.428 -10.347 1.00 59.53 245 ASP A O 1
ATOM 1841 N N . PRO A 1 246 ? 27.747 21.995 -10.492 1.00 52.69 246 PRO A N 1
ATOM 1842 C CA . PRO A 1 246 ? 28.220 21.812 -9.117 1.00 52.69 246 PRO A CA 1
ATOM 1843 C C . PRO A 1 246 ? 27.140 22.019 -8.048 1.00 52.69 246 PRO A C 1
ATOM 1845 O O . PRO A 1 246 ? 27.206 21.407 -6.981 1.00 52.69 246 PRO A O 1
ATOM 1848 N N . PHE A 1 247 ? 26.140 22.864 -8.319 1.00 57.25 247 PHE A N 1
ATOM 1849 C CA . PHE A 1 247 ? 25.028 23.097 -7.402 1.00 57.25 247 PHE A CA 1
ATOM 1850 C C . PHE A 1 247 ? 24.091 21.897 -7.372 1.00 57.25 247 PHE A C 1
ATOM 1852 O O . PHE A 1 247 ? 23.781 21.405 -6.289 1.00 57.25 247 PHE A O 1
ATOM 1859 N N . SER A 1 248 ? 23.699 21.382 -8.539 1.00 59.47 248 SER A N 1
ATOM 1860 C CA . SER A 1 248 ? 22.918 20.148 -8.626 1.00 59.47 248 SER A CA 1
ATOM 1861 C C . SER A 1 248 ? 23.654 18.971 -7.979 1.00 59.47 248 SER A C 1
ATOM 1863 O O . SER A 1 248 ? 23.010 18.140 -7.354 1.00 59.47 248 SER A O 1
ATOM 1865 N N . GLY A 1 249 ? 24.993 18.936 -8.025 1.00 56.59 249 GLY A N 1
ATOM 1866 C CA . GLY A 1 249 ? 25.7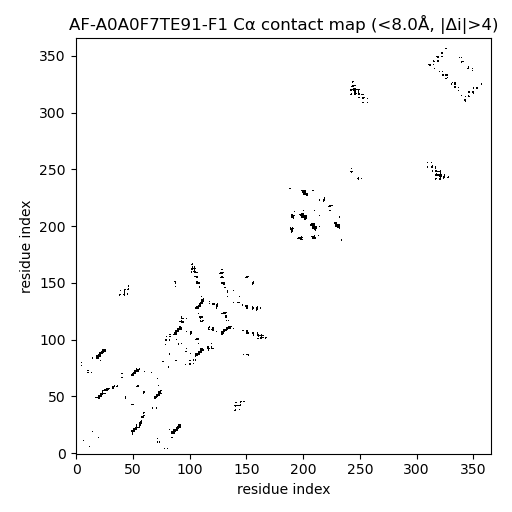93 17.860 -7.421 1.00 56.59 249 GLY A CA 1
ATOM 1867 C C . GLY A 1 249 ? 25.854 17.911 -5.921 1.00 56.59 249 GLY A C 1
ATOM 1868 O O . GLY A 1 249 ? 25.717 16.888 -5.255 1.00 56.59 249 GLY A O 1
ATOM 1869 N N . MET A 1 250 ? 25.949 19.119 -5.388 1.00 55.59 250 MET A N 1
ATOM 1870 C CA . MET A 1 250 ? 25.818 19.337 -3.963 1.00 55.59 250 MET A CA 1
ATOM 1871 C C . MET A 1 250 ? 24.406 18.961 -3.484 1.00 55.59 250 MET A C 1
ATOM 1873 O O . MET A 1 250 ? 24.276 18.222 -2.516 1.00 55.59 250 MET A O 1
ATOM 1877 N N . VAL A 1 251 ? 23.349 19.396 -4.182 1.00 54.06 251 VAL A N 1
ATOM 1878 C CA . VAL A 1 251 ? 21.954 19.069 -3.827 1.00 54.06 251 VAL A CA 1
ATOM 1879 C C . VAL A 1 251 ? 21.683 17.564 -3.903 1.00 54.06 251 VAL A C 1
ATOM 1881 O O . VAL A 1 251 ? 21.092 17.017 -2.975 1.00 54.06 251 VAL A O 1
ATOM 1884 N N . PHE A 1 252 ? 22.145 16.889 -4.958 1.00 47.34 252 PHE A N 1
ATOM 1885 C CA . PHE A 1 252 ? 21.942 15.453 -5.148 1.00 47.34 252 PHE A CA 1
ATOM 1886 C C . PHE A 1 252 ? 22.614 14.642 -4.034 1.00 47.34 252 PHE A C 1
ATOM 1888 O O . PHE A 1 252 ? 21.956 13.827 -3.397 1.00 47.34 252 PHE A O 1
ATOM 1895 N N . ALA A 1 253 ? 23.874 14.942 -3.703 1.00 51.41 253 ALA A N 1
ATOM 1896 C CA . ALA A 1 253 ? 24.565 14.257 -2.611 1.00 51.41 253 ALA A CA 1
ATOM 1897 C C . ALA A 1 253 ? 23.985 14.561 -1.225 1.00 51.41 253 ALA A C 1
ATOM 1899 O O . ALA A 1 253 ? 24.030 13.702 -0.346 1.00 51.41 253 ALA A O 1
ATOM 1900 N N . PHE A 1 254 ? 23.426 15.758 -1.011 1.00 49.31 254 PHE A N 1
ATOM 1901 C CA . PHE A 1 254 ? 22.739 16.080 0.241 1.00 49.31 254 PHE A CA 1
ATOM 1902 C C . PHE A 1 254 ? 21.421 15.315 0.400 1.00 49.31 254 PHE A C 1
ATOM 1904 O O . PHE A 1 254 ? 21.132 14.868 1.507 1.00 49.31 254 PHE A O 1
ATOM 1911 N N . ILE A 1 255 ? 20.634 15.161 -0.670 1.00 48.84 255 ILE A N 1
ATOM 1912 C CA . ILE A 1 255 ? 19.383 14.388 -0.645 1.00 48.84 255 ILE A CA 1
ATOM 1913 C C . ILE A 1 255 ? 19.682 12.904 -0.417 1.00 48.84 255 ILE A C 1
ATOM 1915 O O . ILE A 1 255 ? 19.063 12.293 0.451 1.00 48.84 255 ILE A O 1
ATOM 1919 N N . ASP A 1 256 ? 20.662 12.354 -1.133 1.00 37.94 256 ASP A N 1
ATOM 1920 C CA . ASP A 1 256 ? 21.033 10.938 -1.040 1.00 37.94 256 ASP A CA 1
ATOM 1921 C C . ASP A 1 256 ? 21.608 10.601 0.350 1.00 37.94 256 ASP A C 1
ATOM 1923 O O . ASP A 1 256 ? 21.164 9.672 1.022 1.00 37.94 256 ASP A O 1
ATOM 1927 N N . SER A 1 257 ? 22.476 11.471 0.884 1.00 44.56 257 SER A N 1
ATOM 1928 C CA . SER A 1 257 ? 22.988 11.338 2.258 1.00 44.56 257 SER A CA 1
ATOM 1929 C C . SER A 1 257 ? 21.899 11.514 3.327 1.00 44.56 257 SER A C 1
ATOM 1931 O O . SER A 1 257 ? 21.981 10.918 4.399 1.00 44.56 257 SER A O 1
ATOM 1933 N N . ALA A 1 258 ? 20.876 12.341 3.082 1.00 40.25 258 ALA A N 1
ATOM 1934 C CA . ALA A 1 258 ? 19.758 12.514 4.012 1.00 40.25 258 ALA A CA 1
ATOM 1935 C C . ALA A 1 258 ? 18.793 11.317 4.002 1.00 40.25 258 ALA A C 1
ATOM 1937 O O . ALA A 1 258 ? 18.154 11.053 5.020 1.00 40.25 258 ALA A O 1
ATOM 1938 N N . ALA A 1 259 ? 18.704 10.594 2.882 1.00 37.00 259 ALA A N 1
ATOM 1939 C CA . ALA A 1 259 ? 17.923 9.368 2.765 1.00 37.00 259 ALA A CA 1
ATOM 1940 C C . ALA A 1 259 ? 18.583 8.185 3.500 1.00 37.00 259 ALA A C 1
ATOM 1942 O O . ALA A 1 259 ? 17.873 7.375 4.094 1.00 37.00 259 ALA A O 1
ATOM 1943 N N . GLU A 1 260 ? 19.919 8.115 3.535 1.00 36.97 260 GLU A N 1
ATOM 1944 C CA . GLU A 1 260 ? 20.650 7.085 4.292 1.00 36.97 260 GLU A CA 1
ATOM 1945 C C . GLU A 1 260 ? 20.704 7.351 5.808 1.00 36.97 260 GLU A C 1
ATOM 1947 O O . GLU A 1 260 ? 20.776 6.415 6.607 1.00 36.97 260 GLU A O 1
ATOM 1952 N N . ILE A 1 261 ? 20.628 8.613 6.246 1.00 40.69 261 ILE A N 1
ATOM 1953 C CA . ILE A 1 261 ? 20.661 8.974 7.672 1.00 40.69 261 ILE A CA 1
ATOM 1954 C C . ILE A 1 261 ? 19.229 9.034 8.220 1.00 40.69 261 ILE A C 1
ATOM 1956 O O . ILE A 1 261 ? 18.652 10.093 8.484 1.00 40.69 261 ILE A O 1
ATOM 1960 N N . GLY A 1 262 ? 18.647 7.856 8.435 1.00 37.56 262 GLY A N 1
ATOM 1961 C CA . GLY A 1 262 ? 17.462 7.689 9.267 1.00 37.56 262 GLY A CA 1
ATOM 1962 C C . GLY A 1 262 ? 17.731 8.150 10.705 1.00 37.56 262 GLY A C 1
ATOM 1963 O O . GLY A 1 262 ? 18.189 7.376 11.535 1.00 37.56 262 GLY A O 1
ATOM 1964 N N . GLY A 1 263 ? 17.424 9.415 11.011 1.00 40.12 263 GLY A N 1
ATOM 1965 C CA . GLY A 1 263 ? 17.372 9.948 12.378 1.00 40.12 263 GLY A CA 1
ATOM 1966 C C . GLY A 1 263 ? 18.548 10.844 12.780 1.00 40.12 263 GLY A C 1
ATOM 1967 O O . GLY A 1 263 ? 19.553 10.385 13.305 1.00 40.12 263 GLY A O 1
ATOM 1968 N N . GLY A 1 264 ? 18.393 12.164 12.631 1.00 35.41 264 GLY A N 1
ATOM 1969 C CA . GLY A 1 264 ? 19.392 13.119 13.132 1.00 35.41 264 GLY A CA 1
ATOM 1970 C C . GLY A 1 264 ? 19.093 14.591 12.848 1.00 35.41 264 GLY A C 1
ATOM 1971 O O . GLY A 1 264 ? 19.987 15.338 12.471 1.00 35.41 264 GLY A O 1
ATOM 1972 N N . LEU A 1 265 ? 17.839 15.033 12.977 1.00 36.19 265 LEU A N 1
ATOM 1973 C CA . LEU A 1 265 ? 17.415 16.374 12.534 1.00 36.19 265 LEU A CA 1
ATOM 1974 C C . LEU A 1 265 ? 17.603 17.514 13.555 1.00 36.19 265 LEU A C 1
ATOM 1976 O O . LEU A 1 265 ? 17.348 18.665 13.214 1.00 36.19 265 LEU A O 1
ATOM 1980 N N . SER A 1 266 ? 18.074 17.266 14.780 1.00 37.50 266 SER A N 1
ATOM 1981 C CA . SER A 1 266 ? 18.170 18.337 15.791 1.00 37.50 266 SER A CA 1
ATOM 1982 C C . SER A 1 266 ? 19.443 19.191 15.711 1.00 37.50 266 SER A C 1
ATOM 1984 O O . SER A 1 266 ? 19.412 20.345 16.129 1.00 37.50 266 SER A O 1
ATOM 1986 N N . HIS A 1 267 ? 20.546 18.692 15.138 1.00 37.28 267 HIS A N 1
ATOM 1987 C CA . HIS A 1 267 ? 21.808 19.452 15.046 1.00 37.28 267 HIS A CA 1
ATOM 1988 C C . HIS A 1 267 ? 22.134 20.005 13.653 1.00 37.28 267 HIS A C 1
ATOM 1990 O O . HIS A 1 267 ? 23.086 20.770 13.509 1.00 37.28 267 HIS A O 1
ATOM 1996 N N . PHE A 1 268 ? 21.332 19.681 12.637 1.00 33.97 268 PHE A N 1
ATOM 1997 C CA . PHE A 1 268 ? 21.600 20.083 11.254 1.00 33.97 268 PHE A CA 1
ATOM 1998 C C . PHE A 1 268 ? 20.957 21.428 10.869 1.00 33.97 268 PHE A C 1
ATOM 2000 O O . PHE A 1 268 ? 21.518 22.165 10.065 1.00 33.97 268 PHE A O 1
ATOM 2007 N N . GLY A 1 269 ? 19.825 21.801 11.480 1.00 31.66 269 GLY A N 1
ATOM 2008 C CA . GLY A 1 269 ? 19.046 22.985 11.080 1.00 31.66 269 GLY A CA 1
ATOM 2009 C C . GLY A 1 269 ? 19.765 24.334 11.226 1.00 31.66 269 GLY A C 1
ATOM 2010 O O . GLY A 1 269 ? 19.473 25.264 10.479 1.00 31.66 269 GLY A O 1
ATOM 2011 N N . ALA A 1 270 ? 20.735 24.448 12.139 1.00 33.75 270 ALA A N 1
ATOM 2012 C CA . ALA A 1 270 ? 21.459 25.701 12.366 1.00 33.75 270 ALA A CA 1
ATOM 2013 C C . ALA A 1 270 ? 22.651 25.903 11.408 1.00 33.75 270 ALA A C 1
ATOM 2015 O O . ALA A 1 270 ? 22.981 27.040 11.072 1.00 33.75 270 ALA A O 1
ATOM 2016 N N . SER A 1 271 ? 23.293 24.824 10.940 1.00 37.25 271 SER A N 1
ATOM 2017 C CA . SER A 1 271 ? 24.430 24.915 10.009 1.00 37.25 271 SER A CA 1
ATOM 2018 C C . SER A 1 271 ? 23.986 24.935 8.543 1.00 37.25 271 SER A C 1
ATOM 2020 O O . SER A 1 271 ? 24.609 25.621 7.730 1.00 37.25 271 SER A O 1
ATOM 2022 N N . THR A 1 272 ? 22.873 24.272 8.204 1.00 34.47 272 THR A N 1
ATOM 2023 C CA . THR A 1 272 ? 22.325 24.258 6.838 1.00 34.47 272 THR A CA 1
ATOM 2024 C C . THR A 1 272 ? 21.686 25.579 6.442 1.00 34.47 272 THR A C 1
ATOM 2026 O O . THR A 1 272 ? 21.920 26.037 5.325 1.00 34.47 272 THR A O 1
ATOM 2029 N N . GLN A 1 273 ? 20.969 26.253 7.350 1.00 34.06 273 GLN A N 1
ATOM 2030 C CA . GLN A 1 273 ? 20.454 27.601 7.088 1.00 34.06 273 GLN A CA 1
ATOM 2031 C C . GLN A 1 273 ? 21.582 28.601 6.807 1.00 34.06 273 GLN A C 1
ATOM 2033 O O . GLN A 1 273 ? 21.448 29.426 5.907 1.00 34.06 273 GLN A O 1
ATOM 2038 N N . GLY A 1 274 ? 22.710 28.517 7.520 1.00 36.62 274 GLY A N 1
ATOM 2039 C CA . GLY A 1 274 ? 23.856 29.407 7.309 1.00 36.62 274 GLY A CA 1
ATOM 2040 C C . GLY A 1 274 ? 24.555 29.193 5.963 1.00 36.62 274 GLY A C 1
ATOM 2041 O O . GLY A 1 274 ? 24.907 30.162 5.288 1.00 36.62 274 GLY A O 1
ATOM 2042 N N . LEU A 1 275 ? 24.716 27.932 5.544 1.00 36.72 275 LEU A N 1
ATOM 2043 C CA . LEU A 1 275 ? 25.372 27.588 4.281 1.00 36.72 275 LEU A CA 1
ATOM 2044 C C . LEU A 1 275 ? 24.500 27.971 3.076 1.00 36.72 275 LEU A C 1
ATOM 2046 O O . LEU A 1 275 ? 24.982 28.674 2.187 1.00 36.72 275 LEU A O 1
ATOM 2050 N N . PHE A 1 276 ? 23.209 27.606 3.100 1.00 33.22 276 PHE A N 1
ATOM 2051 C CA . PHE A 1 276 ? 22.237 27.984 2.065 1.00 33.22 276 PHE A CA 1
ATOM 2052 C C . PHE A 1 276 ? 22.114 29.504 1.940 1.00 33.22 276 PHE A C 1
ATOM 2054 O O . PHE A 1 276 ? 22.132 30.036 0.832 1.00 33.22 276 PHE A O 1
ATOM 2061 N N . ARG A 1 277 ? 22.067 30.222 3.068 1.00 34.69 277 ARG A N 1
ATOM 2062 C CA . ARG A 1 277 ? 21.960 31.683 3.072 1.00 34.69 277 ARG A CA 1
ATOM 2063 C C . ARG A 1 277 ? 23.218 32.373 2.546 1.00 34.69 277 ARG A C 1
ATOM 2065 O O . ARG A 1 277 ? 23.097 33.317 1.776 1.00 34.69 277 ARG A O 1
ATOM 2072 N N . SER A 1 278 ? 24.418 31.875 2.863 1.00 38.34 278 SER A N 1
ATOM 2073 C CA . SER A 1 278 ? 25.665 32.454 2.332 1.00 38.34 278 SER A CA 1
ATOM 2074 C C . SER A 1 278 ? 25.812 32.304 0.814 1.00 38.34 278 SER A C 1
ATOM 2076 O O . SER A 1 278 ? 26.449 33.141 0.176 1.00 38.34 278 SER A O 1
ATOM 2078 N N . ILE A 1 279 ? 25.207 31.255 0.252 1.00 37.50 279 ILE A N 1
ATOM 2079 C CA . ILE A 1 279 ? 25.265 30.926 -1.171 1.00 37.50 279 ILE A CA 1
ATOM 2080 C C . ILE A 1 279 ? 24.193 31.705 -1.951 1.00 37.50 279 ILE A C 1
ATOM 2082 O O . ILE A 1 279 ? 24.478 32.199 -3.038 1.00 37.50 279 ILE A O 1
ATOM 2086 N N . PHE A 1 280 ? 22.993 31.877 -1.384 1.00 35.31 280 PHE A N 1
ATOM 2087 C CA . PHE A 1 280 ? 21.901 32.625 -2.022 1.00 35.31 280 PHE A CA 1
ATOM 2088 C C . PHE A 1 280 ? 22.007 34.155 -1.870 1.00 35.31 280 PHE A C 1
ATOM 2090 O O . PHE A 1 280 ? 21.643 34.870 -2.799 1.00 35.31 280 PHE A O 1
ATOM 2097 N N . GLU A 1 281 ? 22.512 34.692 -0.747 1.00 35.66 281 GLU A N 1
ATOM 2098 C CA . GLU A 1 281 ? 22.585 36.156 -0.534 1.00 35.66 281 GLU A CA 1
ATOM 2099 C C . GLU A 1 281 ? 23.813 36.822 -1.188 1.00 35.66 281 GLU A C 1
ATOM 2101 O O . GLU A 1 281 ? 23.825 38.042 -1.356 1.00 35.66 281 GLU A O 1
ATOM 2106 N N . LYS A 1 282 ? 24.855 36.075 -1.582 1.00 32.28 282 LYS A N 1
ATOM 2107 C CA . LYS A 1 282 ? 26.071 36.647 -2.193 1.00 32.28 282 LYS A CA 1
ATOM 2108 C C . LYS A 1 282 ? 26.346 36.057 -3.571 1.00 32.28 282 LYS A C 1
ATOM 2110 O O . LYS A 1 282 ? 27.235 35.229 -3.743 1.00 32.28 282 LYS A O 1
ATOM 2115 N N . GLY A 1 283 ? 25.642 36.571 -4.576 1.00 28.98 283 GLY A N 1
ATOM 2116 C CA . GLY A 1 283 ? 25.930 36.361 -6.000 1.00 28.98 283 GLY A CA 1
ATOM 2117 C C . GLY A 1 283 ? 27.247 36.999 -6.474 1.00 28.98 283 GLY A C 1
ATOM 2118 O O . GLY A 1 283 ? 27.251 37.771 -7.426 1.00 28.98 283 GLY A O 1
ATOM 2119 N N . SER A 1 284 ? 28.375 36.721 -5.813 1.00 28.92 284 SER A N 1
ATOM 2120 C CA . SER A 1 284 ? 29.696 37.166 -6.261 1.00 28.92 284 SER A CA 1
ATOM 2121 C C . SER A 1 284 ? 30.775 36.162 -5.870 1.00 28.92 284 SER A C 1
ATOM 2123 O O . SER A 1 284 ? 31.127 36.007 -4.699 1.00 28.92 284 SER A O 1
ATOM 2125 N N . VAL A 1 285 ? 31.328 35.493 -6.883 1.00 36.50 285 VAL A N 1
ATOM 2126 C CA . VAL A 1 285 ? 32.603 34.785 -6.777 1.00 36.50 285 VAL A CA 1
ATOM 2127 C C . VAL A 1 285 ? 33.686 35.849 -6.623 1.00 36.50 285 VAL A C 1
ATOM 2129 O O . VAL A 1 285 ? 34.115 36.469 -7.594 1.00 36.50 285 VAL A O 1
ATOM 2132 N N . HIS A 1 286 ? 34.135 36.069 -5.392 1.00 25.62 286 HIS A N 1
ATOM 2133 C CA . HIS A 1 286 ? 35.369 36.797 -5.124 1.00 25.62 286 HIS A CA 1
ATOM 2134 C C . HIS A 1 286 ? 36.287 35.937 -4.262 1.00 25.62 286 HIS A C 1
ATOM 2136 O O . HIS A 1 286 ? 35.989 35.714 -3.095 1.00 25.62 286 HIS A O 1
ATOM 2142 N N . SER A 1 287 ? 37.365 35.443 -4.891 1.00 32.62 287 SER A N 1
ATOM 2143 C CA . SER A 1 287 ? 38.754 35.180 -4.435 1.00 32.62 287 SER A CA 1
ATOM 2144 C C . SER A 1 287 ? 39.061 34.912 -2.936 1.00 32.62 287 SER A C 1
ATOM 2146 O O . SER A 1 287 ? 40.173 35.120 -2.454 1.00 32.62 287 SER A O 1
ATOM 2148 N N . GLY A 1 288 ? 38.100 34.443 -2.148 1.00 27.52 288 GLY A N 1
ATOM 2149 C CA . GLY A 1 288 ? 38.109 34.588 -0.695 1.00 27.52 288 GLY A CA 1
ATOM 2150 C C . GLY A 1 288 ? 38.056 33.272 0.062 1.00 27.52 288 GLY A C 1
ATOM 2151 O O . GLY A 1 288 ? 37.046 32.953 0.671 1.00 27.52 288 GLY A O 1
ATOM 2152 N N . LYS A 1 289 ? 39.206 32.596 0.112 1.00 31.44 289 LYS A N 1
ATOM 2153 C CA . LYS A 1 289 ? 39.636 31.635 1.146 1.00 31.44 289 LYS A CA 1
ATOM 2154 C C . LYS A 1 289 ? 38.950 30.257 1.193 1.00 31.44 289 LYS A C 1
ATOM 2156 O O . LYS A 1 289 ? 37.839 30.074 1.679 1.00 31.44 289 LYS A O 1
ATOM 2161 N N . ARG A 1 290 ? 39.810 29.256 0.963 1.00 32.53 290 ARG A N 1
ATOM 2162 C CA . ARG A 1 290 ? 39.808 27.856 1.447 1.00 32.53 290 ARG A CA 1
ATOM 2163 C C . ARG A 1 290 ? 39.377 27.636 2.924 1.00 32.53 290 ARG A C 1
ATOM 2165 O O . ARG A 1 290 ? 39.336 26.496 3.373 1.00 32.53 290 ARG A O 1
ATOM 2172 N N . SER A 1 291 ? 39.081 28.680 3.706 1.00 31.80 291 SER A N 1
ATOM 2173 C CA . SER A 1 291 ? 38.860 28.601 5.157 1.00 31.80 291 SER A CA 1
ATOM 2174 C C . SER A 1 291 ? 37.427 28.256 5.571 1.00 31.80 291 SER A C 1
ATOM 2176 O O . SER A 1 291 ? 37.253 27.658 6.629 1.00 31.80 291 SER A O 1
ATOM 2178 N N . ALA A 1 292 ? 36.404 28.594 4.775 1.00 35.00 292 ALA A N 1
ATOM 2179 C CA . ALA A 1 292 ? 35.006 28.320 5.148 1.00 35.00 292 ALA A CA 1
ATOM 2180 C C . ALA A 1 292 ? 34.659 26.820 5.056 1.00 35.00 292 ALA A C 1
ATOM 2182 O O . ALA A 1 292 ? 34.002 26.266 5.938 1.00 35.00 292 ALA A O 1
ATOM 2183 N N . PHE A 1 293 ? 35.193 26.140 4.038 1.00 32.75 293 PHE A N 1
ATOM 2184 C CA . PHE A 1 293 ? 35.011 24.702 3.830 1.00 32.75 293 PHE A CA 1
ATOM 2185 C C . PHE A 1 293 ? 35.823 23.858 4.831 1.00 32.75 293 PHE A C 1
ATOM 2187 O O . PHE A 1 293 ? 35.292 22.944 5.458 1.00 32.75 293 PHE A O 1
ATOM 2194 N N . ALA A 1 294 ? 37.083 24.234 5.085 1.00 34.16 294 ALA A N 1
ATOM 2195 C CA . ALA A 1 294 ? 37.942 23.550 6.056 1.00 34.16 294 ALA A CA 1
ATOM 2196 C C . ALA A 1 294 ? 37.427 23.652 7.509 1.00 34.16 294 ALA A C 1
ATOM 2198 O O . ALA A 1 294 ? 37.662 22.753 8.316 1.00 34.16 294 ALA A O 1
ATOM 2199 N N . SER A 1 295 ? 36.707 24.730 7.848 1.00 34.53 295 SER A N 1
ATOM 2200 C CA . SER A 1 295 ? 36.095 24.911 9.172 1.00 34.53 295 SER A CA 1
ATOM 2201 C C . SER A 1 295 ? 34.886 23.991 9.384 1.00 34.53 295 SER A C 1
ATOM 2203 O O . SER A 1 295 ? 34.746 23.403 10.455 1.00 34.53 295 SER A O 1
ATOM 2205 N N . SER A 1 296 ? 34.062 23.785 8.348 1.00 37.31 296 SER A N 1
ATOM 2206 C CA . SER A 1 296 ? 32.908 22.873 8.416 1.00 37.31 296 SER A CA 1
ATOM 2207 C C . SER A 1 296 ? 33.329 21.406 8.571 1.00 37.31 296 SER A C 1
ATOM 2209 O O . SER A 1 296 ? 32.689 20.662 9.308 1.00 37.31 296 SER A O 1
ATOM 2211 N N . MET A 1 297 ? 34.461 21.000 7.982 1.00 31.77 297 MET A N 1
ATOM 2212 C CA . MET A 1 297 ? 35.011 19.646 8.161 1.00 31.77 297 MET A CA 1
ATOM 2213 C C . MET A 1 297 ? 35.553 19.378 9.575 1.00 31.77 297 MET A C 1
ATOM 2215 O O . MET A 1 297 ? 35.491 18.244 10.048 1.00 31.77 297 MET A O 1
ATOM 2219 N N . LYS A 1 298 ? 36.048 20.397 10.295 1.00 36.09 298 LYS A N 1
ATOM 2220 C CA . LYS A 1 298 ? 36.567 20.219 11.666 1.00 36.09 298 LYS A CA 1
ATOM 2221 C C . LYS A 1 298 ? 35.479 19.924 12.704 1.00 36.09 298 LYS A C 1
ATOM 2223 O O . LYS A 1 298 ? 35.791 19.338 13.738 1.00 36.09 298 LYS A O 1
ATOM 2228 N N . GLY A 1 299 ? 34.223 20.288 12.439 1.00 35.41 299 GLY A N 1
ATOM 2229 C CA . GLY A 1 299 ? 33.093 20.019 13.338 1.00 35.41 299 GLY A CA 1
ATOM 2230 C C . GLY A 1 299 ? 32.619 18.561 13.351 1.00 35.41 299 GLY A C 1
ATOM 2231 O O . GLY A 1 299 ? 31.918 18.162 14.274 1.00 35.41 299 GLY A O 1
ATOM 2232 N N . ILE A 1 300 ? 33.023 17.755 12.363 1.00 36.31 300 ILE A N 1
ATOM 2233 C CA . ILE A 1 300 ? 32.515 16.389 12.144 1.00 36.31 300 ILE A CA 1
ATOM 2234 C C . ILE A 1 300 ? 33.366 15.327 12.871 1.00 36.31 300 ILE A C 1
ATOM 2236 O O . ILE A 1 300 ? 32.906 14.218 13.123 1.00 36.31 300 ILE A O 1
ATOM 2240 N N . GLY A 1 301 ? 34.579 15.672 13.318 1.00 30.78 301 GLY A N 1
ATOM 2241 C CA . GLY A 1 301 ? 35.535 14.732 13.924 1.00 30.78 301 GLY A CA 1
ATOM 2242 C C . GLY A 1 301 ? 35.182 14.166 15.311 1.00 30.78 301 GLY A C 1
ATOM 2243 O O . GLY A 1 301 ? 36.051 13.569 15.939 1.00 30.78 301 GLY A O 1
ATOM 2244 N N . LYS A 1 302 ? 33.960 14.366 15.827 1.00 31.22 302 LYS A N 1
ATOM 2245 C CA . LYS A 1 302 ? 33.532 13.885 17.159 1.00 31.22 302 LYS A CA 1
ATOM 2246 C C . LYS A 1 302 ? 32.310 12.954 17.162 1.00 31.22 302 LYS A C 1
ATOM 2248 O O . LYS A 1 302 ? 31.829 12.626 18.242 1.00 31.22 302 LYS A O 1
ATOM 2253 N N . ALA A 1 303 ? 31.836 12.486 16.006 1.00 31.39 303 ALA A N 1
ATOM 2254 C CA . ALA A 1 303 ? 30.787 11.465 15.933 1.00 31.39 303 ALA A CA 1
ATOM 2255 C C . ALA A 1 303 ? 31.368 10.103 15.507 1.00 31.39 303 A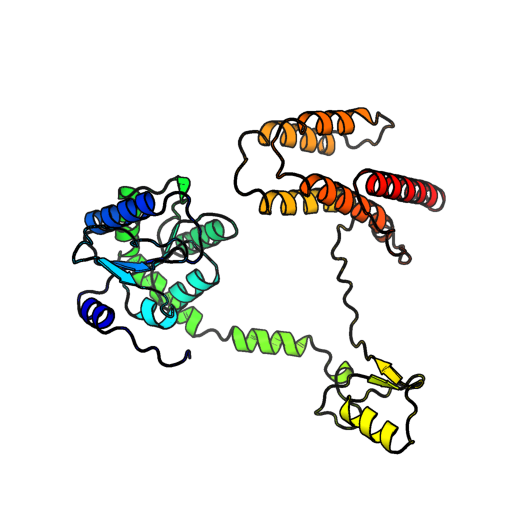LA A C 1
ATOM 2257 O O . ALA A 1 303 ? 32.172 9.998 14.586 1.00 31.39 303 ALA A O 1
ATOM 2258 N N . SER A 1 304 ? 30.980 9.073 16.247 1.00 30.33 304 SER A N 1
ATOM 2259 C CA . SER A 1 304 ? 31.463 7.690 16.266 1.00 30.33 304 SER A CA 1
ATOM 2260 C C . SER A 1 304 ? 31.325 6.922 14.939 1.00 30.33 304 SER A C 1
ATOM 2262 O O . SER A 1 304 ? 30.217 6.708 14.468 1.00 30.33 304 SER A O 1
ATOM 2264 N N . VAL A 1 305 ? 32.473 6.480 14.406 1.00 32.06 305 VAL A N 1
ATOM 2265 C CA . VAL A 1 305 ? 32.851 5.294 13.581 1.00 32.06 305 VAL A CA 1
ATOM 2266 C C . VAL A 1 305 ? 31.927 4.716 12.478 1.00 32.06 305 VAL A C 1
ATOM 2268 O O . VAL A 1 305 ? 32.451 4.018 11.621 1.00 32.06 305 VAL A O 1
ATOM 2271 N N . ASN A 1 306 ? 30.649 5.065 12.328 1.00 31.55 306 ASN A N 1
ATOM 2272 C CA . ASN A 1 306 ? 29.812 4.579 11.208 1.00 31.55 306 ASN A CA 1
ATOM 2273 C C . ASN A 1 306 ? 29.467 5.649 10.151 1.00 31.55 306 ASN A C 1
ATOM 2275 O O . ASN A 1 306 ? 28.538 5.472 9.371 1.00 31.55 306 ASN A O 1
ATOM 2279 N N . VAL A 1 307 ? 30.234 6.743 10.068 1.00 40.09 307 VAL A N 1
ATOM 2280 C CA . VAL A 1 307 ? 30.001 7.845 9.109 1.00 40.09 307 VAL A CA 1
ATOM 2281 C C . VAL A 1 307 ? 31.244 8.078 8.244 1.00 40.09 307 VAL A C 1
ATOM 2283 O O . VAL A 1 307 ? 31.960 9.060 8.413 1.00 40.09 307 VAL A O 1
ATOM 2286 N N . VAL A 1 308 ? 31.548 7.146 7.336 1.00 36.78 308 VAL A N 1
ATOM 2287 C CA . VAL A 1 308 ? 32.716 7.268 6.433 1.00 36.78 308 VAL A CA 1
ATOM 2288 C C . VAL A 1 308 ? 32.316 7.543 4.975 1.00 36.78 308 VAL A C 1
ATOM 2290 O O . VAL A 1 308 ? 33.126 8.083 4.227 1.00 36.78 308 VAL A O 1
ATOM 2293 N N . ARG A 1 309 ? 31.070 7.257 4.566 1.00 36.19 309 ARG A N 1
ATOM 2294 C CA . ARG A 1 309 ? 30.644 7.378 3.155 1.00 36.19 309 ARG A CA 1
ATOM 2295 C C . ARG A 1 309 ? 30.128 8.758 2.743 1.00 36.19 309 ARG A C 1
ATOM 2297 O O . ARG A 1 309 ? 30.669 9.320 1.798 1.00 36.19 309 ARG A O 1
ATOM 2304 N N . ALA A 1 310 ? 29.248 9.383 3.529 1.00 43.03 310 ALA A N 1
ATOM 2305 C CA . ALA A 1 310 ? 28.654 10.683 3.180 1.00 43.03 310 ALA A CA 1
ATOM 2306 C C . ALA A 1 310 ? 29.662 11.787 2.752 1.00 43.03 310 ALA A C 1
ATOM 2308 O O . ALA A 1 310 ? 29.395 12.499 1.784 1.00 43.03 310 ALA A O 1
ATOM 2309 N N . PRO A 1 311 ? 30.849 11.951 3.380 1.00 45.28 311 PRO A N 1
ATOM 2310 C CA . PRO A 1 311 ? 31.827 12.948 2.927 1.00 45.28 311 PRO A CA 1
ATOM 2311 C C . PRO A 1 311 ? 32.463 12.625 1.565 1.00 45.28 311 PRO A C 1
ATOM 2313 O O . PRO A 1 311 ? 32.855 13.543 0.844 1.00 45.28 311 PRO A O 1
ATOM 2316 N N . ILE A 1 312 ? 32.594 11.338 1.229 1.00 48.41 312 ILE A N 1
ATOM 2317 C CA . ILE A 1 312 ? 33.136 10.866 -0.051 1.00 48.41 312 ILE A CA 1
ATOM 2318 C C . ILE A 1 312 ? 32.095 11.077 -1.148 1.00 48.41 312 ILE A C 1
ATOM 2320 O O . ILE A 1 312 ? 32.445 11.610 -2.196 1.00 48.41 312 ILE A O 1
ATOM 2324 N N . ASP A 1 313 ? 30.827 10.766 -0.877 1.00 46.44 313 ASP A N 1
ATOM 2325 C CA . ASP A 1 313 ? 29.738 10.894 -1.851 1.00 46.44 313 ASP A CA 1
ATOM 2326 C C . ASP A 1 313 ? 29.450 12.365 -2.191 1.00 46.44 313 ASP A C 1
ATOM 2328 O O . ASP A 1 313 ? 29.295 12.722 -3.359 1.00 46.44 313 ASP A O 1
ATOM 2332 N N . ILE A 1 314 ? 29.512 13.261 -1.196 1.00 51.06 314 ILE A N 1
ATOM 2333 C CA . ILE A 1 314 ? 29.422 14.716 -1.410 1.00 51.06 314 ILE A CA 1
ATOM 2334 C C . ILE A 1 314 ? 30.602 15.236 -2.238 1.00 51.06 314 ILE A C 1
ATOM 2336 O O . ILE A 1 314 ? 30.407 16.024 -3.166 1.00 51.06 314 ILE A O 1
ATOM 2340 N N . ALA A 1 315 ? 31.828 14.810 -1.922 1.00 50.12 315 ALA A N 1
ATOM 2341 C CA . ALA A 1 315 ? 33.006 15.222 -2.681 1.00 50.12 315 ALA A CA 1
ATOM 2342 C C . ALA A 1 315 ? 32.943 14.703 -4.124 1.00 50.12 315 ALA A C 1
ATOM 2344 O O . ALA A 1 315 ? 33.232 15.447 -5.056 1.00 50.12 315 ALA A O 1
ATOM 2345 N N . PHE A 1 316 ? 32.513 13.457 -4.310 1.00 56.41 316 PHE A N 1
ATOM 2346 C CA . PHE A 1 316 ? 32.370 12.823 -5.611 1.00 56.41 316 PHE A CA 1
ATOM 2347 C C . PHE A 1 316 ? 31.306 13.508 -6.474 1.00 56.41 316 PHE A C 1
ATOM 2349 O O . PHE A 1 316 ? 31.592 13.871 -7.613 1.00 56.41 316 PHE A O 1
ATOM 2356 N N . ALA A 1 317 ? 30.115 13.771 -5.931 1.00 53.72 317 ALA A N 1
ATOM 2357 C CA . ALA A 1 317 ? 29.048 14.451 -6.662 1.00 53.72 317 ALA A CA 1
ATOM 2358 C C . ALA A 1 317 ? 29.400 15.908 -7.003 1.00 53.72 317 ALA A C 1
ATOM 2360 O O . ALA A 1 317 ? 29.062 16.394 -8.083 1.00 53.72 317 ALA A O 1
ATOM 2361 N N . PHE A 1 318 ? 30.123 16.609 -6.124 1.00 54.47 318 PHE A N 1
ATOM 2362 C CA . PHE A 1 318 ? 30.636 17.947 -6.421 1.00 54.47 318 PHE A CA 1
ATOM 2363 C C . PHE A 1 318 ? 31.666 17.923 -7.560 1.00 54.47 318 PHE A C 1
ATOM 2365 O O . PHE A 1 318 ? 31.587 18.742 -8.478 1.00 54.47 318 PHE A O 1
ATOM 2372 N N . THR A 1 319 ? 32.591 16.956 -7.545 1.00 57.56 319 THR A N 1
ATOM 2373 C CA . THR A 1 319 ? 33.558 16.751 -8.632 1.00 57.56 319 THR A CA 1
ATOM 2374 C C . THR A 1 319 ? 32.850 16.409 -9.941 1.00 57.56 319 THR A C 1
ATOM 2376 O O . THR A 1 319 ? 33.150 17.025 -10.957 1.00 57.56 319 THR A O 1
ATOM 2379 N N . GLN A 1 320 ? 31.849 15.523 -9.923 1.00 59.47 320 GLN A N 1
ATOM 2380 C CA . GLN A 1 320 ? 31.034 15.226 -11.106 1.00 59.47 320 GLN A CA 1
ATOM 2381 C C . GLN A 1 320 ? 30.288 16.458 -11.636 1.00 59.47 320 GLN A C 1
ATOM 2383 O O . GLN A 1 320 ? 30.211 16.653 -12.847 1.00 59.47 320 GLN A O 1
ATOM 2388 N N . GLY A 1 321 ? 29.762 17.310 -10.752 1.00 58.38 321 GLY A N 1
ATOM 2389 C CA . GLY A 1 321 ? 29.079 18.541 -11.145 1.00 58.38 321 GLY A CA 1
ATOM 2390 C C . GLY A 1 321 ? 30.016 19.561 -11.798 1.00 58.38 321 GLY A C 1
ATOM 2391 O O . GLY A 1 321 ? 29.625 20.219 -12.760 1.00 58.38 321 GLY A O 1
ATOM 2392 N N . LEU A 1 322 ? 31.260 19.678 -11.321 1.00 58.38 322 LEU A N 1
ATOM 2393 C CA . LEU A 1 322 ? 32.294 20.496 -11.970 1.00 58.38 322 LEU A CA 1
ATOM 2394 C C . LEU A 1 322 ? 32.706 19.904 -13.316 1.00 58.38 322 LEU A C 1
ATOM 2396 O O . LEU A 1 322 ? 32.731 20.613 -14.316 1.00 58.38 322 LEU A O 1
ATOM 2400 N N . HIS A 1 323 ? 32.946 18.602 -13.352 1.00 60.88 323 HIS A N 1
ATOM 2401 C CA . HIS A 1 323 ? 33.309 17.872 -14.555 1.00 60.88 323 HIS A CA 1
ATOM 2402 C C . HIS A 1 323 ? 32.256 18.004 -15.674 1.00 60.88 323 HIS A C 1
ATOM 2404 O O . HIS A 1 323 ? 32.593 18.189 -16.839 1.00 60.88 323 HIS A O 1
ATOM 2410 N N . ASN A 1 324 ? 30.965 17.980 -15.325 1.00 59.78 324 ASN A N 1
ATOM 2411 C CA . ASN A 1 324 ? 29.864 18.120 -16.281 1.00 59.78 324 ASN A CA 1
ATOM 2412 C C . ASN A 1 324 ? 29.531 19.570 -16.669 1.00 59.78 324 ASN A C 1
ATOM 2414 O O . ASN A 1 324 ? 28.826 19.769 -17.659 1.00 59.78 324 ASN A O 1
ATOM 2418 N N . ALA A 1 325 ? 30.028 20.580 -15.945 1.00 58.19 325 ALA A N 1
ATOM 2419 C CA . ALA A 1 325 ? 29.668 21.981 -16.169 1.00 58.19 325 ALA A CA 1
ATOM 2420 C C . ALA A 1 325 ? 29.909 22.495 -17.610 1.00 58.19 325 ALA A C 1
ATOM 2422 O O . ALA A 1 325 ? 29.075 23.264 -18.087 1.00 58.19 325 ALA A O 1
ATOM 2423 N N . PRO A 1 326 ? 30.952 22.072 -18.363 1.00 57.88 326 PRO A N 1
ATOM 2424 C CA . PRO A 1 326 ? 31.129 22.470 -19.765 1.00 57.88 326 PRO A CA 1
ATOM 2425 C C . PRO A 1 326 ? 29.945 22.117 -20.685 1.00 57.88 326 PRO A C 1
ATOM 2427 O O . PRO A 1 326 ? 29.678 22.845 -21.644 1.00 57.88 326 PRO A O 1
ATOM 2430 N N . LYS A 1 327 ? 29.161 21.074 -20.355 1.00 58.69 327 LYS A N 1
ATOM 2431 C CA . LYS A 1 327 ? 27.947 20.692 -21.105 1.00 58.69 327 LYS A CA 1
ATOM 2432 C C . LYS A 1 327 ? 26.889 21.802 -21.114 1.00 58.69 327 LYS A C 1
ATOM 2434 O O . LYS A 1 327 ? 26.075 21.855 -22.033 1.00 58.69 327 LYS A O 1
ATOM 2439 N N . LEU A 1 328 ? 26.900 22.709 -20.131 1.00 48.94 328 LEU A N 1
ATOM 2440 C CA . LEU A 1 328 ? 25.959 23.835 -20.046 1.00 48.94 328 LEU A CA 1
ATOM 2441 C C . LEU A 1 328 ? 26.178 24.892 -21.137 1.00 48.94 328 LEU A C 1
ATOM 2443 O O . LEU A 1 328 ? 25.254 25.644 -21.438 1.00 48.94 328 LEU A O 1
ATOM 2447 N N . TRP A 1 329 ? 27.372 24.942 -21.738 1.00 51.62 329 TRP A N 1
ATOM 2448 C CA . TRP A 1 329 ? 27.725 25.896 -22.797 1.00 51.62 329 TRP A CA 1
ATOM 2449 C C . TRP A 1 329 ? 27.974 25.218 -24.153 1.00 51.62 329 TRP A C 1
ATOM 2451 O O . TRP A 1 329 ? 28.572 25.815 -25.043 1.00 51.62 329 TRP A O 1
ATOM 2461 N N . GLY A 1 330 ? 27.465 23.992 -24.330 1.00 47.47 330 GLY A N 1
ATOM 2462 C CA . GLY A 1 330 ? 27.412 23.301 -25.623 1.00 47.47 330 GLY A CA 1
ATOM 2463 C C . GLY A 1 330 ? 28.614 22.416 -25.959 1.00 47.47 330 GLY A C 1
ATOM 2464 O O . GLY A 1 330 ? 28.675 21.904 -27.075 1.00 47.47 330 GLY A O 1
ATOM 2465 N N . ASP A 1 331 ? 29.542 22.199 -25.023 1.00 50.62 331 ASP A N 1
ATOM 2466 C CA . ASP A 1 331 ? 30.674 21.296 -25.242 1.00 50.62 331 ASP A CA 1
ATOM 2467 C C . ASP A 1 331 ? 30.234 19.823 -25.129 1.00 50.62 331 ASP A C 1
ATOM 2469 O O . ASP A 1 331 ? 29.766 19.369 -24.080 1.00 50.62 331 ASP A O 1
ATOM 2473 N N . GLN A 1 332 ? 30.352 19.078 -26.233 1.00 49.50 332 GLN A N 1
ATOM 2474 C CA . GLN A 1 332 ? 29.991 17.658 -26.318 1.00 49.50 332 GLN A CA 1
ATOM 2475 C C . GLN A 1 332 ? 31.164 16.711 -26.005 1.00 49.50 332 GLN A C 1
ATOM 2477 O O . GLN A 1 332 ? 30.967 15.495 -25.981 1.00 49.50 332 GLN A O 1
ATOM 2482 N N . HIS A 1 333 ? 32.368 17.233 -25.749 1.00 50.50 333 HIS A N 1
ATOM 2483 C CA . HIS A 1 333 ? 33.594 16.449 -25.579 1.00 50.50 333 HIS A CA 1
ATOM 2484 C C . HIS A 1 333 ? 34.099 16.451 -24.131 1.00 50.50 333 HIS A C 1
ATOM 2486 O O . HIS A 1 333 ? 35.261 16.740 -23.861 1.00 50.50 333 HIS A O 1
ATOM 2492 N N . VAL A 1 334 ? 33.230 16.089 -23.186 1.00 54.66 334 VAL A N 1
ATOM 2493 C CA . VAL A 1 334 ? 33.653 15.833 -21.801 1.00 54.66 334 VAL A CA 1
ATOM 2494 C C . VAL A 1 334 ? 34.201 14.402 -21.709 1.00 54.66 334 VAL A C 1
ATOM 2496 O O . VAL A 1 334 ? 33.459 13.440 -21.918 1.00 54.66 334 VAL A O 1
ATOM 2499 N N . GLU A 1 335 ? 35.509 14.261 -21.466 1.00 51.41 335 GLU A N 1
ATOM 2500 C CA . GLU A 1 335 ? 36.186 12.965 -21.274 1.00 51.41 335 GLU A CA 1
ATOM 2501 C C . GLU A 1 335 ? 35.680 12.244 -20.015 1.00 51.41 335 GLU A C 1
ATOM 2503 O O . GLU A 1 335 ? 35.130 12.875 -19.129 1.00 51.41 335 GLU A O 1
ATOM 2508 N N . LEU A 1 336 ? 35.846 10.920 -19.905 1.00 45.34 336 LEU A N 1
ATOM 2509 C CA . LEU A 1 336 ? 35.431 10.183 -18.700 1.00 45.34 336 LEU A CA 1
ATOM 2510 C C . LEU A 1 336 ? 36.232 10.650 -17.465 1.00 45.34 336 LEU A C 1
ATOM 2512 O O . LEU A 1 336 ? 37.445 10.838 -17.581 1.00 45.34 336 LEU A O 1
ATOM 2516 N N . PRO A 1 337 ? 35.605 10.789 -16.281 1.00 50.34 337 PRO A N 1
ATOM 2517 C CA . PRO A 1 337 ? 36.306 11.260 -15.091 1.00 50.34 337 PRO A CA 1
ATOM 2518 C C . PRO A 1 337 ? 37.387 10.267 -14.629 1.00 50.34 337 PRO A C 1
ATOM 2520 O O . PRO A 1 337 ? 37.207 9.050 -14.709 1.00 50.34 337 PRO A O 1
ATOM 2523 N N . GLU A 1 338 ? 38.506 10.793 -14.112 1.00 51.59 338 GLU A N 1
ATOM 2524 C CA . GLU A 1 338 ? 39.549 10.000 -13.441 1.00 51.59 338 GLU A CA 1
ATOM 2525 C C . GLU A 1 338 ? 38.959 9.255 -12.227 1.00 51.59 338 GLU A C 1
ATOM 2527 O O . GLU A 1 338 ? 38.098 9.774 -11.513 1.00 51.59 338 GLU A O 1
ATOM 2532 N N . THR A 1 339 ? 39.427 8.031 -11.967 1.00 43.56 339 THR A N 1
ATOM 2533 C CA . THR A 1 339 ? 38.937 7.195 -10.862 1.00 43.56 339 THR A CA 1
ATOM 2534 C C . THR A 1 339 ? 39.211 7.862 -9.508 1.00 43.56 339 THR A C 1
ATOM 2536 O O . THR A 1 339 ? 40.362 8.064 -9.117 1.00 43.56 339 THR A O 1
ATOM 2539 N N . VAL A 1 340 ? 38.152 8.205 -8.768 1.00 45.97 340 VAL A N 1
ATOM 2540 C CA . VAL A 1 340 ? 38.253 8.843 -7.446 1.00 45.97 340 VAL A CA 1
ATOM 2541 C C . VAL A 1 340 ? 38.220 7.778 -6.351 1.00 45.97 340 VAL A C 1
ATOM 2543 O O . VAL A 1 340 ? 37.173 7.226 -6.038 1.00 45.97 340 VAL A O 1
ATOM 2546 N N . GLU A 1 341 ? 39.375 7.509 -5.744 1.00 39.81 341 GLU A N 1
ATOM 2547 C CA . GLU A 1 341 ? 39.523 6.493 -4.684 1.00 39.81 341 GLU A CA 1
ATOM 2548 C C . GLU A 1 341 ? 39.397 7.055 -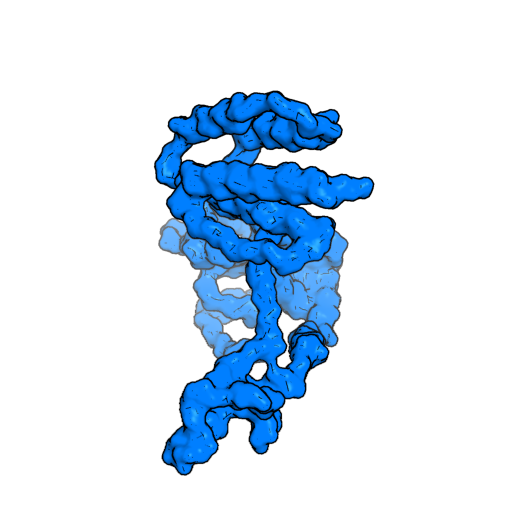3.247 1.00 39.81 341 GLU A C 1
ATOM 2550 O O . GLU A 1 341 ? 39.441 6.301 -2.277 1.00 39.81 341 GLU A O 1
ATOM 2555 N N . GLY A 1 342 ? 39.240 8.378 -3.070 1.00 38.81 342 GLY A N 1
ATOM 2556 C CA . GLY A 1 342 ? 39.090 9.003 -1.749 1.00 38.81 342 GLY A CA 1
ATOM 2557 C C . GLY A 1 342 ? 39.075 10.540 -1.747 1.00 38.81 342 GLY A C 1
ATOM 2558 O O . GLY A 1 342 ? 39.198 11.195 -2.778 1.00 38.81 342 GLY A O 1
ATOM 2559 N N . ILE A 1 343 ? 38.951 11.145 -0.559 1.00 35.44 343 ILE A N 1
ATOM 2560 C CA . ILE A 1 343 ? 38.833 12.611 -0.381 1.00 35.44 343 ILE A CA 1
ATOM 2561 C C . ILE A 1 343 ? 40.017 13.398 -0.995 1.00 35.44 343 ILE A C 1
ATOM 2563 O O . ILE A 1 343 ? 39.773 14.400 -1.674 1.00 35.44 343 ILE A O 1
ATOM 2567 N N . PRO A 1 344 ? 41.295 12.987 -0.827 1.00 36.12 344 PRO A N 1
ATOM 2568 C CA . PRO A 1 344 ? 42.426 13.722 -1.400 1.00 36.12 344 PRO A CA 1
ATOM 2569 C C . PRO A 1 344 ? 42.483 13.654 -2.933 1.00 36.12 344 PRO A C 1
ATOM 2571 O O . PRO A 1 344 ? 42.872 14.631 -3.572 1.00 36.12 344 PRO A O 1
ATOM 2574 N N . THR A 1 345 ? 42.090 12.522 -3.526 1.00 42.41 345 THR A N 1
ATOM 2575 C CA . THR A 1 345 ? 42.064 12.334 -4.985 1.00 42.41 345 THR A CA 1
ATOM 2576 C C . THR A 1 345 ? 40.872 13.056 -5.611 1.00 42.41 345 THR A C 1
ATOM 2578 O O . THR A 1 345 ? 41.046 13.720 -6.630 1.00 42.41 345 THR A O 1
ATOM 2581 N N . GLY A 1 346 ? 39.714 13.069 -4.942 1.00 39.75 346 GLY A N 1
ATOM 2582 C CA . GLY A 1 346 ? 38.531 13.822 -5.369 1.00 39.75 346 GLY A CA 1
ATOM 2583 C C . GLY A 1 346 ? 38.742 15.339 -5.382 1.00 39.75 346 GLY A C 1
ATOM 2584 O O . GLY A 1 346 ? 38.399 15.997 -6.362 1.00 39.75 346 GLY A O 1
ATOM 2585 N N . LEU A 1 347 ? 39.383 15.901 -4.346 1.00 39.81 347 LEU A N 1
ATOM 2586 C CA . LEU A 1 347 ? 39.727 17.332 -4.291 1.00 39.81 347 LEU A CA 1
ATOM 2587 C C . LEU A 1 347 ? 40.761 17.737 -5.353 1.00 39.81 347 LEU A C 1
ATOM 2589 O O . LEU A 1 347 ? 40.718 18.855 -5.867 1.00 39.81 347 LEU A O 1
ATOM 2593 N N . LYS A 1 348 ? 41.694 16.838 -5.688 1.00 45.22 348 LYS A N 1
ATOM 2594 C CA . LYS A 1 348 ? 42.707 17.073 -6.723 1.00 45.22 348 LYS A CA 1
ATOM 2595 C C . LYS A 1 348 ? 42.095 17.044 -8.127 1.00 45.22 348 LYS A C 1
ATOM 2597 O O . LYS A 1 348 ? 42.403 17.932 -8.918 1.00 45.22 348 LYS A O 1
ATOM 2602 N N . ALA A 1 349 ? 41.200 16.090 -8.397 1.00 45.59 349 ALA A N 1
ATOM 2603 C CA . ALA A 1 349 ? 40.428 16.025 -9.638 1.00 45.59 349 ALA A CA 1
ATOM 2604 C C . ALA A 1 349 ? 39.544 17.274 -9.811 1.00 45.59 349 ALA A C 1
ATOM 2606 O O . ALA A 1 349 ? 39.648 17.961 -10.821 1.00 45.59 349 ALA A O 1
ATOM 2607 N N . ALA A 1 350 ? 38.799 17.672 -8.770 1.00 42.31 350 ALA A N 1
ATOM 2608 C CA . ALA A 1 350 ? 37.980 18.887 -8.791 1.00 42.31 350 ALA A CA 1
ATOM 2609 C C . ALA A 1 350 ? 38.795 20.165 -9.057 1.00 42.31 350 ALA A C 1
ATOM 2611 O O . ALA A 1 350 ? 38.333 21.061 -9.758 1.00 42.31 350 ALA A O 1
ATOM 2612 N N . SER A 1 351 ? 40.013 20.267 -8.510 1.00 43.12 351 SER A N 1
ATOM 2613 C CA . SER A 1 351 ? 40.898 21.413 -8.761 1.00 43.12 351 SER A CA 1
ATOM 2614 C C . SER A 1 351 ? 41.378 21.463 -10.214 1.00 43.12 351 SER A C 1
ATOM 2616 O O . SER A 1 351 ? 41.455 22.550 -10.779 1.00 43.12 351 SER A O 1
ATOM 2618 N N . LYS A 1 352 ? 41.690 20.308 -10.813 1.00 49.91 352 LYS A N 1
ATOM 2619 C CA . LYS A 1 352 ? 42.141 20.186 -12.208 1.00 49.91 352 LYS A CA 1
ATOM 2620 C C . LYS A 1 352 ? 41.012 20.523 -13.190 1.00 49.91 352 LYS A C 1
ATOM 2622 O O . LYS A 1 352 ? 41.227 21.308 -14.111 1.00 49.91 352 LYS A O 1
ATOM 2627 N N . ASP A 1 353 ? 39.806 20.025 -12.929 1.00 47.75 353 ASP A N 1
ATOM 2628 C CA . ASP A 1 353 ? 38.615 20.309 -13.739 1.00 47.75 353 ASP A CA 1
ATOM 2629 C C . ASP A 1 353 ? 38.191 21.784 -13.616 1.00 47.75 353 ASP A C 1
ATOM 2631 O O . ASP A 1 353 ? 37.830 22.424 -14.605 1.00 47.75 353 ASP A O 1
ATOM 2635 N N . LEU A 1 354 ? 38.319 22.377 -12.421 1.00 43.03 354 LEU A N 1
ATOM 2636 C CA . LEU A 1 354 ? 38.093 23.809 -12.205 1.00 43.03 354 LEU A CA 1
ATOM 2637 C C . LEU A 1 354 ? 39.130 24.677 -12.941 1.00 43.03 354 LEU A C 1
ATOM 2639 O O . LEU A 1 354 ? 38.774 25.714 -13.497 1.00 43.03 354 LEU A O 1
ATOM 2643 N N . GLU A 1 355 ? 40.403 24.273 -12.973 1.00 49.47 355 GLU A N 1
ATOM 2644 C CA . GLU A 1 355 ? 41.446 24.962 -13.746 1.00 49.47 355 GLU A CA 1
ATOM 2645 C C . GLU A 1 355 ? 41.183 24.889 -15.259 1.00 49.47 355 GLU A C 1
ATOM 2647 O O . GLU A 1 355 ? 41.317 25.906 -15.944 1.00 49.47 355 GLU A O 1
ATOM 2652 N N . GLN A 1 356 ? 40.735 23.738 -15.774 1.00 52.03 356 GLN A N 1
ATOM 2653 C CA . GLN A 1 356 ? 40.322 23.584 -17.175 1.00 52.03 356 GLN A CA 1
ATOM 2654 C C . GLN A 1 356 ? 39.091 24.436 -17.520 1.00 52.03 356 GLN A C 1
ATOM 2656 O O . GLN A 1 356 ? 39.096 25.120 -18.543 1.00 52.03 356 GLN A O 1
ATOM 2661 N N . LEU A 1 357 ? 38.082 24.484 -16.645 1.00 45.66 357 LEU A N 1
ATOM 2662 C CA . LEU A 1 357 ? 36.911 25.366 -16.772 1.00 45.66 357 LEU A CA 1
ATOM 2663 C C . LEU A 1 357 ? 37.285 26.855 -16.800 1.00 45.66 357 LEU A C 1
ATOM 2665 O O . LEU A 1 357 ? 36.741 27.639 -17.578 1.00 45.66 357 LEU A O 1
ATOM 2669 N N . LEU A 1 358 ? 38.218 27.275 -15.943 1.00 46.06 358 LEU A N 1
ATOM 2670 C CA . LEU A 1 358 ? 38.693 28.660 -15.910 1.00 46.06 358 LEU A CA 1
ATOM 2671 C C . LEU A 1 358 ? 39.547 29.005 -17.141 1.00 46.06 358 LEU A C 1
ATOM 2673 O O . LEU A 1 358 ? 39.561 30.162 -17.569 1.00 46.06 358 LEU A O 1
ATOM 2677 N N . ALA A 1 359 ? 40.235 28.018 -17.723 1.00 49.56 359 ALA A N 1
ATOM 2678 C CA . ALA A 1 359 ? 40.981 28.164 -18.966 1.00 49.56 359 ALA A CA 1
ATOM 2679 C C . ALA A 1 359 ? 40.063 28.227 -20.201 1.00 49.56 359 ALA A C 1
ATOM 2681 O O . ALA A 1 359 ? 40.280 29.082 -21.060 1.00 49.56 359 ALA A O 1
ATOM 2682 N N . SER A 1 360 ? 39.007 27.408 -20.277 1.00 47.19 360 SER A N 1
ATOM 2683 C CA . SER A 1 360 ? 38.054 27.413 -21.400 1.00 47.19 360 SER A CA 1
ATOM 2684 C C . SER A 1 360 ? 37.225 28.702 -21.461 1.00 47.19 360 SER A C 1
ATOM 2686 O O . SER A 1 360 ? 36.999 29.248 -22.542 1.00 47.19 360 SER A O 1
ATOM 2688 N N . ARG A 1 361 ? 36.890 29.290 -20.303 1.00 42.09 361 ARG A N 1
ATOM 2689 C CA . ARG A 1 361 ? 36.190 30.585 -20.206 1.00 42.09 361 ARG A CA 1
ATOM 2690 C C . ARG A 1 361 ? 37.001 31.784 -20.728 1.00 42.09 361 ARG A C 1
ATOM 2692 O O . ARG A 1 361 ? 36.421 32.825 -21.019 1.00 42.09 361 ARG A O 1
ATOM 2699 N N . LYS A 1 362 ? 38.332 31.669 -20.861 1.00 43.75 362 LYS A N 1
ATOM 2700 C CA . LYS A 1 362 ? 39.172 32.693 -21.519 1.00 43.75 362 LYS A CA 1
ATOM 2701 C C . LYS A 1 362 ? 39.128 32.617 -23.049 1.00 43.75 362 LYS A C 1
ATOM 2703 O O . LYS A 1 362 ? 39.493 33.595 -23.694 1.00 43.75 362 LYS A O 1
ATOM 2708 N N . ILE A 1 363 ? 38.725 31.478 -23.613 1.00 40.00 363 ILE A N 1
ATOM 2709 C CA . ILE A 1 363 ? 38.737 31.214 -25.061 1.00 40.00 363 ILE A CA 1
ATOM 2710 C C . ILE A 1 363 ? 37.395 31.612 -25.701 1.00 40.00 363 ILE A C 1
ATOM 2712 O O . ILE A 1 363 ? 37.384 32.082 -26.834 1.00 40.00 363 ILE A O 1
ATOM 2716 N N . TYR A 1 364 ? 36.292 31.522 -24.951 1.00 39.81 364 TYR A N 1
ATOM 2717 C CA . TYR A 1 364 ? 34.961 31.976 -25.365 1.00 39.81 364 TYR A CA 1
ATOM 2718 C C . TYR A 1 364 ? 34.378 32.951 -24.325 1.00 39.81 364 TYR A C 1
ATOM 2720 O O . TYR A 1 364 ? 33.691 32.518 -23.395 1.00 39.81 364 TYR A O 1
ATOM 2728 N N . PRO A 1 365 ? 34.683 34.261 -24.411 1.00 35.31 365 PRO A N 1
ATOM 2729 C CA . PRO A 1 365 ? 33.945 35.260 -23.648 1.00 35.31 365 PRO A CA 1
ATOM 2730 C C . PRO A 1 365 ? 32.493 35.325 -24.150 1.00 35.31 365 PRO A C 1
ATOM 2732 O O . PRO A 1 365 ? 32.242 35.119 -25.336 1.00 35.31 365 PRO A O 1
ATOM 2735 N N . ALA A 1 366 ? 31.569 35.551 -23.213 1.00 38.09 366 ALA A N 1
ATOM 2736 C CA . ALA A 1 366 ? 30.117 35.548 -23.419 1.00 38.09 366 ALA A CA 1
ATOM 2737 C C . ALA A 1 366 ? 29.624 36.494 -24.523 1.00 38.09 366 ALA A C 1
ATOM 2739 O O . ALA A 1 366 ? 30.238 37.576 -24.688 1.00 38.09 366 ALA A O 1
#

pLDDT: mean 72.81, std 24.02, range [25.62, 98.69]

Secondary structure (DSSP, 8-state):
-PPPP---HHHHHHHTSSPPEEEE-TT---S-HHHHHHHHHHHHHHHT--EEEE-TTTTTT-SS----TTEEEESS--HHHHHTTSS-EEE---HHHHHHHHHTT--EEE---STTHHHHHHHHHHTTSSPPP--GGG--HHHHHHHHHHHTSHHHHHHHHHHHHHHHH--HHHHHHHHHHHTS-GGGTB-SS-TTSB--EEETTS--EE-HHHHHHHHHTTSS-GGGEEE--S---------SSHHHHHHHHHHHHHHH--S--TTTHHHHHHHHHHHHH--------THHHHHHHHTSTTS-SS-SSHHHHHHHHHHHHHHHGGGGGT----PPPPP--SHHHHHHHHHHHHHHHHHHTTTS--

Organism: Penicillium brasilianum (NCBI:txid104259)

Mean predicted aligned error: 16.95 Å